Protein AF-0000000074030867 (afdb_homodimer)

Foldseek 3Di:
DQFKKKKKKKFWFAPVCVVVLVVVVVVLQVVLCVQPQWDDKDKDKPQWDCPPVVVVDDTDGHDDDDRTTMMMMMTIGRDPVSVVVSVVVCCVPPLVVSCVRGPDRMDMDMDTDD/DQFKKKKKKKFWFAPVCVVVLVVQVVVVQVVLCVQPQWDDKDKDKPQWDCPPVVVVDDTDGHDDDDRTTMMMMMTIGRDPVSVVVSVVVCCVPPLVVRCVRGPHRMDMDMDTDD

Radius of gyration: 17.04 Å; Cα contacts (8 Å, |Δi|>4): 494; chains: 2; bounding box: 42×42×36 Å

Sequence (228 aa):
MINSFSEIKLFQVKPDKLDEFEALIGSIKIEQEKQPGCISVKYMKRFYTFDGVENGEPPRELTKIVKCVKYYSYLEFDTIENCGKASGWFFDNYSKDVMKLLIMPFDINSGYSLMINSFSEIKLFQVKPDKLDEFEALIGSIKIEQEKQPGCISVKYMKRFYTFDGVENGEPPRELTKIVKCVKYYSYLEFDTIENCGKASGWFFDNYSKDVMKLLIMPFDINSGYSL

Solvent-accessible surface area (backbone atoms only — not comparable to full-atom values): 11800 Å² total; per-residue (Å²): 130,86,56,34,22,32,39,38,35,44,39,40,27,28,70,91,33,50,69,60,49,54,54,47,51,54,56,49,48,61,56,52,59,66,36,69,54,47,74,44,76,46,37,29,42,45,49,31,40,68,91,45,34,82,72,35,40,52,58,42,69,62,88,70,83,70,89,41,45,42,32,39,36,42,38,31,15,60,37,59,62,38,41,14,42,49,49,14,47,43,46,75,71,41,40,67,68,55,49,72,41,30,78,51,82,62,47,72,43,22,25,44,43,107,130,84,56,36,23,32,38,39,36,44,39,41,27,29,72,92,33,50,70,61,49,55,55,49,49,54,57,47,50,60,56,53,60,68,36,68,54,48,73,45,75,47,35,30,44,45,48,31,41,69,90,46,34,84,72,36,38,52,57,42,70,63,84,71,84,70,89,40,43,42,32,39,37,45,38,31,14,58,36,58,63,40,42,13,43,48,48,12,50,43,45,76,71,40,42,69,68,54,47,72,40,31,77,50,81,62,44,73,42,23,23,45,42,106

InterPro domains:
  IPR011008 Dimeric alpha-beta barrel [SSF54909] (5-45)

Structure (mmCIF, N/CA/C/O backbone):
data_AF-0000000074030867-model_v1
#
loop_
_entity.id
_entity.type
_entity.pdbx_description
1 polymer 'Uncharacterized protein'
#
loop_
_atom_site.group_PDB
_atom_site.id
_atom_site.type_symbol
_atom_site.label_atom_id
_atom_site.label_alt_id
_atom_site.label_comp_id
_atom_site.label_asym_id
_atom_site.label_entity_id
_atom_site.label_seq_id
_atom_site.pdbx_PDB_ins_code
_atom_site.Cartn_x
_atom_site.Cartn_y
_atom_site.Cartn_z
_atom_site.occupancy
_atom_site.B_iso_or_equiv
_atom_site.auth_seq_id
_atom_site.auth_comp_id
_atom_site.auth_asym_id
_atom_site.auth_atom_id
_atom_site.pdbx_PDB_model_num
ATOM 1 N N . MET A 1 1 ? -16.562 -10.789 15.07 1 44.72 1 MET A N 1
ATOM 2 C CA . MET A 1 1 ? -15.391 -9.977 15.375 1 44.72 1 MET A CA 1
ATOM 3 C C . MET A 1 1 ? -15.445 -8.641 14.648 1 44.72 1 MET A C 1
ATOM 5 O O . MET A 1 1 ? -15.906 -8.562 13.508 1 44.72 1 MET A O 1
ATOM 9 N N . ILE A 1 2 ? -15.641 -7.371 15.25 1 58.03 2 ILE A N 1
ATOM 10 C CA . ILE A 1 2 ? -15.883 -6.055 14.672 1 58.03 2 ILE A CA 1
ATOM 11 C C . ILE A 1 2 ? -14.781 -5.723 13.664 1 58.03 2 ILE A C 1
ATOM 13 O O . ILE A 1 2 ? -13.594 -5.734 14.008 1 58.03 2 ILE A O 1
ATOM 17 N N . ASN A 1 3 ? -15.234 -5.695 12.391 1 86.25 3 ASN A N 1
ATOM 18 C CA . ASN A 1 3 ? -14.289 -5.473 11.305 1 86.25 3 ASN A CA 1
ATOM 19 C C . ASN A 1 3 ? -13.586 -4.129 11.445 1 86.25 3 ASN A C 1
ATOM 21 O O . ASN A 1 3 ? -14.195 -3.137 11.852 1 86.25 3 ASN A O 1
ATOM 25 N N . SER A 1 4 ? -12.273 -4.199 11.414 1 94.94 4 SER A N 1
ATOM 26 C CA . SER A 1 4 ? -11.508 -2.959 11.422 1 94.94 4 SER A CA 1
ATOM 27 C C . SER A 1 4 ? -11.852 -2.088 10.227 1 94.94 4 SER A C 1
ATOM 29 O O . SER A 1 4 ? -12.547 -2.529 9.305 1 94.94 4 SER A O 1
ATOM 31 N N . PHE A 1 5 ? -11.594 -0.824 10.406 1 95.62 5 PHE A N 1
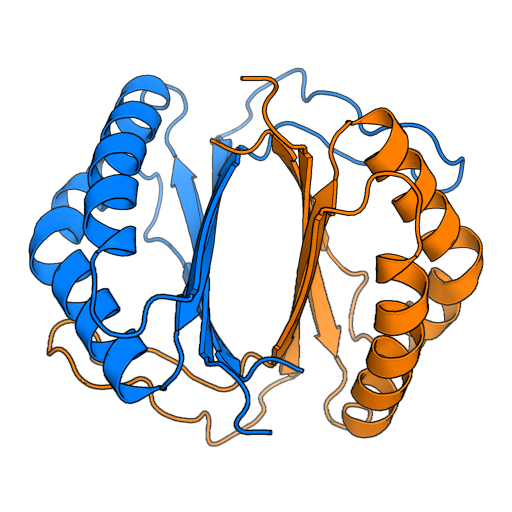ATOM 32 C CA . PHE A 1 5 ? -11.836 0.143 9.336 1 95.62 5 PHE A CA 1
ATOM 33 C C . PHE A 1 5 ? -10.523 0.623 8.734 1 95.62 5 PHE A C 1
ATOM 35 O O . PHE A 1 5 ? -9.578 0.946 9.461 1 95.62 5 PHE A O 1
ATOM 42 N N . SER A 1 6 ? -10.492 0.546 7.402 1 95.38 6 SER A N 1
ATOM 43 C CA . SER A 1 6 ? -9.234 0.867 6.742 1 95.38 6 SER A CA 1
ATOM 44 C C . SER A 1 6 ? -9.414 1.991 5.727 1 95.38 6 SER A C 1
ATOM 46 O O . SER A 1 6 ? -10.531 2.256 5.273 1 95.38 6 SER A O 1
ATOM 48 N N . GLU A 1 7 ? -8.32 2.586 5.492 1 95.06 7 GLU A N 1
ATOM 49 C CA . GLU A 1 7 ? -8.219 3.645 4.492 1 95.06 7 GLU A CA 1
ATOM 50 C C . GLU A 1 7 ? -6.973 3.467 3.629 1 95.06 7 GLU A C 1
ATOM 52 O O . GLU A 1 7 ? -5.891 3.172 4.145 1 95.06 7 GLU A O 1
ATOM 57 N N . ILE A 1 8 ? -7.152 3.57 2.287 1 96.38 8 ILE A N 1
ATOM 58 C CA . ILE A 1 8 ? -6.047 3.58 1.334 1 96.38 8 ILE A CA 1
ATOM 59 C C . ILE A 1 8 ? -6.004 4.922 0.606 1 96.38 8 ILE A C 1
ATOM 61 O O . ILE A 1 8 ? -7.016 5.375 0.07 1 96.38 8 ILE A O 1
ATOM 65 N N . LYS A 1 9 ? -4.863 5.594 0.685 1 95.81 9 LYS A N 1
ATOM 66 C CA . LYS A 1 9 ? -4.625 6.812 -0.081 1 95.81 9 LYS A CA 1
ATOM 67 C C . LYS A 1 9 ? -3.617 6.574 -1.199 1 95.81 9 LYS A C 1
ATOM 69 O O . LYS A 1 9 ? -2.615 5.883 -1 1 95.81 9 LYS A O 1
ATOM 74 N N . LEU A 1 10 ? -3.896 7.066 -2.357 1 96.75 10 LEU A N 1
ATOM 75 C CA . LEU A 1 10 ? -2.967 7.113 -3.48 1 96.75 10 LEU A CA 1
ATOM 76 C C . LEU A 1 10 ? -2.398 8.516 -3.658 1 96.75 10 LEU A C 1
ATOM 78 O O . LEU A 1 10 ? -3.148 9.469 -3.879 1 96.75 10 LEU A O 1
ATOM 82 N N . PHE A 1 11 ? -1.131 8.617 -3.529 1 97.69 11 PHE A N 1
ATOM 83 C CA . PHE A 1 11 ? -0.396 9.852 -3.766 1 97.69 11 PHE A CA 1
ATOM 84 C C . PHE A 1 11 ? 0.36 9.789 -5.086 1 97.69 11 PHE A C 1
ATOM 86 O O . PHE A 1 11 ? 1.061 8.812 -5.359 1 97.69 11 PHE A O 1
ATOM 93 N N . GLN A 1 12 ? 0.157 10.75 -5.941 1 97.94 12 GLN A N 1
ATOM 94 C CA . GLN A 1 12 ? 0.95 10.906 -7.156 1 97.94 12 GLN A CA 1
ATOM 95 C C . GLN A 1 12 ? 1.955 12.047 -7.008 1 97.94 12 GLN A C 1
ATOM 97 O O . GLN A 1 12 ? 1.615 13.211 -7.215 1 97.94 12 GLN A O 1
ATOM 102 N N . VAL A 1 13 ? 3.176 11.758 -6.738 1 97.62 13 VAL A N 1
ATOM 103 C CA . VAL A 1 13 ? 4.191 12.703 -6.285 1 97.62 13 VAL A CA 1
ATOM 104 C C . VAL A 1 13 ? 5.008 13.203 -7.473 1 97.62 13 VAL A C 1
ATOM 106 O O . VAL A 1 13 ? 5.395 12.414 -8.344 1 97.62 13 VAL A O 1
ATOM 109 N N . LYS A 1 14 ? 5.238 14.383 -7.469 1 97.5 14 LYS A N 1
ATOM 110 C CA . LYS A 1 14 ? 6.121 14.984 -8.469 1 97.5 14 LYS A CA 1
ATOM 111 C C . LYS A 1 14 ? 7.5 14.328 -8.445 1 97.5 14 LYS A C 1
ATOM 113 O O . LYS A 1 14 ? 8.07 14.109 -7.379 1 97.5 14 LYS A O 1
ATOM 118 N N . PRO A 1 15 ? 8.023 14.062 -9.602 1 94.44 15 PRO A N 1
ATOM 119 C CA . PRO A 1 15 ? 9.289 13.328 -9.688 1 94.44 15 PRO A CA 1
ATOM 120 C C . PRO A 1 15 ? 10.43 14.039 -8.969 1 94.44 15 PRO A C 1
ATOM 122 O O . PRO A 1 15 ? 11.375 13.383 -8.508 1 94.44 15 PRO A O 1
ATOM 125 N N . ASP A 1 16 ? 10.516 15.242 -8.852 1 96.31 1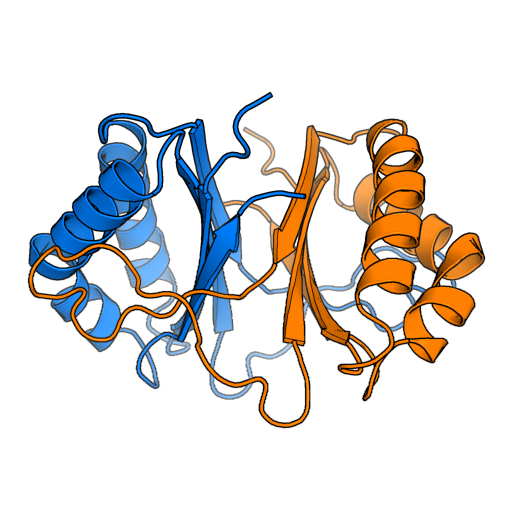6 ASP A N 1
ATOM 126 C CA . ASP A 1 16 ? 11.594 15.984 -8.203 1 96.31 16 ASP A CA 1
ATOM 127 C C . ASP A 1 16 ? 11.305 16.203 -6.719 1 96.31 16 ASP A C 1
ATOM 129 O O . ASP A 1 16 ? 12.047 16.891 -6.031 1 96.31 16 ASP A O 1
ATOM 133 N N . LYS A 1 17 ? 10.242 15.602 -6.234 1 97.62 17 LYS A N 1
ATOM 134 C CA . LYS A 1 17 ? 9.852 15.844 -4.848 1 97.62 17 LYS A CA 1
ATOM 135 C C . LYS A 1 17 ? 9.797 14.547 -4.051 1 97.62 17 LYS A C 1
ATOM 137 O O . LYS A 1 17 ? 9.195 14.492 -2.979 1 97.62 17 LYS A O 1
ATOM 142 N N . LEU A 1 18 ? 10.375 13.562 -4.469 1 96.12 18 LEU A N 1
ATOM 143 C CA . LEU A 1 18 ? 10.289 12.242 -3.867 1 96.12 18 LEU A CA 1
ATOM 144 C C . LEU A 1 18 ? 10.938 12.227 -2.488 1 96.12 18 LEU A C 1
ATOM 146 O O . LEU A 1 18 ? 10.367 11.695 -1.532 1 96.12 18 LEU A O 1
ATOM 150 N N . ASP A 1 19 ? 12.148 12.766 -2.432 1 96.25 19 ASP A N 1
ATOM 151 C CA . ASP A 1 19 ? 12.852 12.781 -1.153 1 96.25 19 ASP A CA 1
ATOM 152 C C . ASP A 1 19 ? 12.062 13.555 -0.099 1 96.25 19 ASP A C 1
ATOM 154 O O . ASP A 1 19 ? 11.969 13.117 1.051 1 96.25 19 ASP A O 1
ATOM 158 N N . GLU A 1 20 ? 11.648 14.625 -0.457 1 98.19 20 GLU A N 1
ATOM 159 C CA . GLU A 1 20 ? 10.852 15.453 0.449 1 98.19 20 GLU A CA 1
ATOM 160 C C . GLU A 1 20 ? 9.586 14.727 0.896 1 98.19 20 GLU A C 1
ATOM 162 O O . GLU A 1 20 ? 9.234 14.75 2.076 1 98.19 20 GLU A O 1
ATOM 167 N N . PHE A 1 21 ? 8.93 14.117 -0.04 1 98.38 21 PHE A N 1
ATOM 168 C CA . PHE A 1 21 ? 7.715 13.367 0.265 1 98.38 21 PHE A CA 1
ATOM 169 C C . PHE A 1 21 ? 8.008 12.227 1.23 1 98.38 21 PHE A C 1
ATOM 171 O O . PHE A 1 21 ? 7.301 12.047 2.225 1 98.38 21 PHE A O 1
ATOM 178 N N . GLU A 1 22 ? 9.07 11.484 1.006 1 97.06 22 GLU A N 1
ATOM 179 C CA . GLU A 1 22 ? 9.406 10.328 1.836 1 97.06 22 GLU A CA 1
ATOM 180 C C . GLU A 1 22 ? 9.812 10.766 3.242 1 97.06 22 GLU A C 1
ATOM 182 O O . GLU A 1 22 ? 9.484 10.094 4.223 1 97.06 22 GLU A O 1
ATOM 187 N N . ALA A 1 23 ? 10.516 11.938 3.354 1 96.88 23 ALA A N 1
ATOM 188 C CA . ALA A 1 23 ? 10.836 12.5 4.66 1 96.88 23 ALA A CA 1
ATOM 189 C C . ALA A 1 23 ? 9.57 12.898 5.414 1 96.88 23 ALA A C 1
ATOM 191 O O . ALA A 1 23 ? 9.438 12.625 6.609 1 96.88 23 ALA A O 1
ATOM 192 N N . LEU A 1 24 ? 8.758 13.445 4.703 1 98 24 LEU A N 1
ATOM 193 C CA . LEU A 1 24 ? 7.52 13.93 5.301 1 98 24 LEU A CA 1
ATOM 194 C C . LEU A 1 24 ? 6.656 12.766 5.781 1 98 24 LEU A C 1
ATOM 196 O O . LEU A 1 24 ? 6.176 12.773 6.918 1 98 24 LEU A O 1
ATOM 200 N N . ILE A 1 25 ? 6.402 11.82 4.902 1 97.31 25 ILE A N 1
ATOM 201 C CA . ILE A 1 25 ? 5.535 10.711 5.301 1 97.31 25 ILE A CA 1
ATOM 202 C C . ILE A 1 25 ? 6.191 9.93 6.434 1 97.31 25 ILE A C 1
ATOM 204 O O . ILE A 1 25 ? 5.504 9.297 7.238 1 97.31 25 ILE A O 1
ATOM 208 N N . GLY A 1 26 ? 7.566 9.914 6.484 1 95.25 26 GLY A N 1
ATOM 209 C CA . GLY A 1 26 ? 8.234 9.328 7.633 1 95.25 26 GLY A CA 1
ATOM 210 C C . GLY A 1 26 ? 7.828 9.969 8.945 1 95.25 26 GLY A C 1
ATOM 211 O O . GLY A 1 26 ? 7.586 9.266 9.938 1 95.25 26 GLY A O 1
ATOM 212 N N . SER A 1 27 ? 7.754 11.258 8.93 1 95.81 27 SER A N 1
ATOM 213 C CA . SER A 1 27 ? 7.348 12 10.125 1 95.81 27 SER A CA 1
ATOM 214 C C . SER A 1 27 ? 5.867 11.789 10.422 1 95.81 27 SER A C 1
ATOM 216 O O . SER A 1 27 ? 5.484 11.602 11.578 1 95.81 27 SER A O 1
ATOM 218 N N . ILE A 1 28 ? 5.059 11.789 9.453 1 97.69 28 ILE A N 1
ATOM 219 C CA . ILE A 1 28 ? 3.613 11.633 9.594 1 97.69 28 ILE A CA 1
ATOM 220 C C . ILE A 1 28 ? 3.299 10.242 10.148 1 97.69 28 ILE A C 1
ATOM 222 O O . ILE A 1 28 ? 2.457 10.094 11.039 1 97.69 28 ILE A O 1
ATOM 226 N N . LYS A 1 29 ? 4.004 9.258 9.562 1 97.19 29 LYS A N 1
ATOM 227 C CA . LYS A 1 29 ? 3.785 7.867 9.938 1 97.19 29 LYS A CA 1
ATOM 228 C C . LYS A 1 29 ? 3.963 7.668 11.438 1 97.19 29 LYS A C 1
ATOM 230 O O . LYS A 1 29 ? 3.15 7.004 12.086 1 97.19 29 LYS A O 1
ATOM 235 N N . ILE A 1 30 ? 4.973 8.273 12 1 96.38 30 ILE A N 1
ATOM 236 C CA . ILE A 1 30 ? 5.277 8.164 13.422 1 96.38 30 ILE A CA 1
ATOM 237 C C . ILE A 1 30 ? 4.102 8.695 14.242 1 96.38 30 ILE A C 1
ATOM 239 O O . ILE A 1 30 ? 3.688 8.062 15.219 1 96.38 30 ILE A O 1
ATOM 243 N N . GLU A 1 31 ? 3.547 9.805 13.883 1 97.25 31 GLU A N 1
ATOM 244 C CA . GLU A 1 31 ? 2.434 10.422 14.602 1 97.25 31 GLU A CA 1
ATOM 245 C C . GLU A 1 31 ? 1.13 9.672 14.352 1 97.25 31 GLU A C 1
ATOM 247 O O . GLU A 1 31 ? 0.28 9.578 15.234 1 97.25 31 GLU A O 1
ATOM 252 N N . GLN A 1 32 ? 0.903 9.109 13.125 1 97.44 32 GLN A N 1
ATOM 253 C CA . GLN A 1 32 ? -0.281 8.32 12.781 1 97.44 32 GLN A CA 1
ATOM 254 C C . GLN A 1 32 ? -0.374 7.066 13.648 1 97.44 32 GLN A C 1
ATOM 256 O O . GLN A 1 32 ? -1.462 6.688 14.086 1 97.44 32 GLN A O 1
ATOM 261 N N . GLU A 1 33 ? 0.779 6.52 13.883 1 97.38 33 GLU A N 1
ATOM 262 C CA . GLU A 1 33 ? 0.828 5.281 14.656 1 97.38 33 GLU A CA 1
ATOM 263 C C . GLU A 1 33 ? 0.42 5.523 16.109 1 97.38 33 GLU A C 1
ATOM 265 O O . GLU A 1 33 ? 0.044 4.586 16.812 1 97.38 33 GLU A O 1
ATOM 270 N N . LYS A 1 34 ? 0.421 6.746 16.484 1 97.44 34 LYS A N 1
ATOM 271 C CA . LYS A 1 34 ? 0.092 7.105 17.859 1 97.44 34 LYS A CA 1
ATOM 272 C C . LYS A 1 34 ? -1.377 7.496 18 1 97.44 34 LYS A C 1
ATOM 274 O O . LYS A 1 34 ? -1.872 7.707 19.109 1 97.44 34 LYS A O 1
ATOM 279 N N . GLN A 1 35 ? -2.096 7.684 16.906 1 96.94 35 GLN A N 1
ATOM 280 C CA . GLN A 1 35 ? -3.504 8.062 16.938 1 96.94 35 GLN A CA 1
ATOM 281 C C . GLN A 1 35 ? -4.344 6.992 17.641 1 96.94 35 GLN A C 1
ATOM 283 O O . GLN A 1 35 ? -4.066 5.797 17.516 1 96.94 35 GLN A O 1
ATOM 288 N N . PRO A 1 36 ? -5.34 7.414 18.344 1 96.56 36 PRO A N 1
ATOM 289 C CA . PRO A 1 36 ? -6.191 6.453 19.047 1 96.56 36 PRO A CA 1
ATOM 290 C C . PRO A 1 36 ? -6.805 5.414 18.109 1 96.56 36 PRO A C 1
ATOM 292 O O . PRO A 1 36 ? -7.301 5.762 17.031 1 96.56 36 PRO A O 1
ATOM 295 N N . GLY A 1 37 ? -6.664 4.16 18.531 1 97.06 37 GLY A N 1
ATOM 296 C CA . GLY A 1 37 ? -7.324 3.082 17.812 1 97.06 37 GLY A CA 1
ATOM 297 C C . GLY A 1 37 ? -6.539 2.611 16.594 1 97.06 37 GLY A C 1
ATOM 298 O O . GLY A 1 37 ? -7.008 1.759 15.844 1 97.06 37 GLY A O 1
ATOM 299 N N . CYS A 1 38 ? -5.344 3.119 16.359 1 97.88 38 CYS A N 1
ATOM 300 C CA . CYS A 1 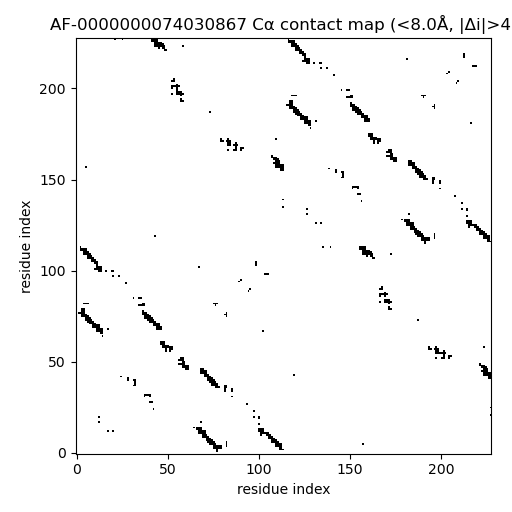38 ? -4.523 2.756 15.211 1 97.88 38 CYS A CA 1
ATOM 301 C C . CYS A 1 38 ? -4.062 1.307 15.305 1 97.88 38 CYS A C 1
ATOM 303 O O . CYS A 1 38 ? -3.512 0.891 16.328 1 97.88 38 CYS A O 1
ATOM 305 N N . ILE A 1 39 ? -4.246 0.502 14.297 1 97.31 39 ILE A N 1
ATOM 306 C CA . ILE A 1 39 ? -3.834 -0.894 14.211 1 97.31 39 ILE A CA 1
ATOM 307 C C . ILE A 1 39 ? -2.619 -1.019 13.297 1 97.31 39 ILE A C 1
ATOM 309 O O . ILE A 1 39 ? -1.696 -1.786 13.578 1 97.31 39 ILE A O 1
ATOM 313 N N . SER A 1 40 ? -2.635 -0.297 12.273 1 96.88 40 SER A N 1
ATOM 314 C CA . SER A 1 40 ? -1.544 -0.416 11.312 1 96.88 40 SER A CA 1
ATOM 315 C C . SER A 1 40 ? -1.401 0.854 10.477 1 96.88 40 SER A C 1
ATOM 317 O O . SER A 1 40 ? -2.398 1.489 10.133 1 96.88 40 SER A O 1
ATOM 319 N N . VAL A 1 41 ? -0.204 1.262 10.227 1 97.31 41 VAL A N 1
ATOM 320 C CA . VAL A 1 41 ? 0.155 2.328 9.297 1 97.31 41 VAL A CA 1
ATOM 321 C C . VAL A 1 41 ? 1.263 1.848 8.359 1 97.31 41 VAL A C 1
ATOM 323 O O . VAL A 1 41 ? 2.367 1.53 8.812 1 97.31 41 VAL A O 1
ATOM 326 N N . LYS A 1 42 ? 0.96 1.819 7.074 1 96.38 42 LYS A N 1
ATOM 327 C CA . LYS A 1 42 ? 1.923 1.391 6.066 1 96.38 42 LYS A CA 1
ATOM 328 C C . LYS A 1 42 ? 2 2.395 4.918 1 96.38 42 LYS A C 1
ATOM 330 O O . LYS A 1 42 ? 0.98 2.945 4.5 1 96.38 42 LYS A O 1
ATOM 335 N N . TYR A 1 43 ? 3.16 2.615 4.441 1 97.19 43 TYR A N 1
ATOM 336 C CA . TYR A 1 43 ? 3.426 3.359 3.215 1 97.19 43 TYR A CA 1
ATOM 337 C C . TYR A 1 43 ? 4.285 2.543 2.258 1 97.19 43 TYR A C 1
ATOM 339 O O . TYR A 1 43 ? 5.18 1.809 2.688 1 97.19 43 TYR A O 1
ATOM 347 N N . MET A 1 44 ? 4.027 2.691 1.039 1 95.88 44 MET A N 1
ATOM 348 C CA . MET A 1 44 ? 4.797 1.972 0.029 1 95.88 44 MET A CA 1
ATOM 349 C C . MET A 1 44 ? 5.039 2.846 -1.198 1 95.88 44 MET A C 1
ATOM 351 O O . MET A 1 44 ? 4.195 3.672 -1.551 1 95.88 44 MET A O 1
ATOM 355 N N . LYS A 1 45 ? 6.227 2.68 -1.766 1 93.81 45 LYS A N 1
ATOM 356 C CA . LYS A 1 45 ? 6.598 3.289 -3.041 1 93.81 45 LYS A CA 1
ATOM 357 C C . LYS A 1 45 ? 6.355 2.326 -4.199 1 93.81 45 LYS A C 1
ATOM 359 O O . LYS A 1 45 ? 6.918 1.229 -4.227 1 93.81 45 LYS A O 1
ATOM 364 N N . ARG A 1 46 ? 5.418 2.826 -5.055 1 92.31 46 ARG A N 1
ATOM 365 C CA . ARG A 1 46 ? 5.18 1.983 -6.223 1 92.31 46 ARG A CA 1
ATOM 366 C C . ARG A 1 46 ? 6.293 2.15 -7.254 1 92.31 46 ARG A C 1
ATOM 368 O O . ARG A 1 46 ? 6.258 3.076 -8.07 1 92.31 46 ARG A O 1
ATOM 375 N N . PHE A 1 47 ? 7.254 1.216 -7.23 1 86.38 47 PHE A N 1
ATOM 376 C CA . PHE A 1 47 ? 8.383 1.299 -8.156 1 86.38 47 PHE A CA 1
ATOM 377 C C . PHE A 1 47 ? 8.641 -0.049 -8.82 1 86.38 47 PHE A C 1
ATOM 379 O O . PHE A 1 47 ? 9.719 -0.282 -9.367 1 86.38 47 PHE A O 1
ATOM 386 N N . TYR A 1 48 ? 7.672 -0.924 -8.719 1 86.94 48 TYR A N 1
ATOM 387 C CA . TYR A 1 48 ? 7.77 -2.246 -9.328 1 86.94 48 TYR A CA 1
ATOM 388 C C . TYR A 1 48 ? 6.484 -2.605 -10.062 1 86.94 48 TYR A C 1
ATOM 390 O O . TYR A 1 48 ? 5.41 -2.109 -9.719 1 86.94 48 TYR A O 1
ATOM 398 N N . THR A 1 49 ? 6.648 -3.256 -11.172 1 81.25 49 THR A N 1
ATOM 399 C CA . THR A 1 49 ? 5.504 -3.729 -11.945 1 81.25 49 THR A CA 1
ATOM 400 C C . THR A 1 49 ? 5.625 -5.227 -12.219 1 81.25 49 THR A C 1
ATOM 402 O O . THR A 1 49 ? 6.73 -5.762 -12.297 1 81.25 49 THR A O 1
ATOM 405 N N . PHE A 1 50 ? 4.418 -5.844 -12.281 1 75.75 50 PHE A N 1
ATOM 406 C CA . PHE A 1 50 ? 4.383 -7.262 -12.625 1 75.75 50 PHE A CA 1
ATOM 407 C C . PHE A 1 50 ? 4.215 -7.449 -14.125 1 75.75 50 PHE A C 1
ATOM 409 O O . PHE A 1 50 ? 3.146 -7.176 -14.672 1 75.75 50 PHE A O 1
ATOM 416 N N . ASP A 1 51 ? 5.094 -7.414 -15.062 1 65.31 51 ASP A N 1
ATOM 417 C CA . ASP A 1 51 ? 5.035 -7.699 -16.5 1 65.31 51 ASP A CA 1
ATOM 418 C C . ASP A 1 51 ? 4.969 -9.203 -16.75 1 65.31 51 ASP A C 1
ATOM 420 O O . ASP A 1 51 ? 4.414 -9.641 -17.766 1 65.31 51 ASP A O 1
ATOM 424 N N . GLY A 1 52 ? 5.312 -10.039 -15.82 1 59.5 52 GLY A N 1
ATOM 425 C CA . GLY A 1 52 ? 5.406 -11.477 -16.031 1 59.5 52 GLY A CA 1
ATOM 426 C C . GLY A 1 52 ? 4.938 -12.289 -14.836 1 59.5 52 GLY A C 1
ATOM 427 O O . GLY A 1 52 ? 5.492 -13.344 -14.539 1 59.5 52 GLY A O 1
ATOM 428 N N . VAL A 1 53 ? 4.027 -11.766 -14.203 1 62.47 53 VAL A N 1
ATOM 429 C CA . VAL A 1 53 ? 3.557 -12.352 -12.953 1 62.47 53 VAL A CA 1
ATOM 430 C C . VAL A 1 53 ? 3.082 -13.781 -13.203 1 62.47 53 VAL A C 1
ATOM 432 O O . VAL A 1 53 ? 3.285 -14.664 -12.367 1 62.47 53 VAL A O 1
ATOM 435 N N . GLU A 1 54 ? 2.52 -14.031 -14.414 1 64.25 54 GLU A N 1
ATOM 436 C CA . GLU A 1 54 ? 2 -15.352 -14.734 1 64.25 54 GLU A CA 1
ATOM 437 C C . GLU A 1 54 ? 3.098 -16.406 -14.648 1 64.25 54 GLU A C 1
ATOM 439 O O . GLU A 1 54 ? 2.811 -17.594 -14.492 1 64.25 54 GLU A O 1
ATOM 444 N N . ASN A 1 55 ? 4.273 -15.977 -14.719 1 62.97 55 ASN A N 1
ATOM 445 C CA . ASN A 1 55 ? 5.383 -16.922 -14.703 1 62.97 55 ASN A CA 1
ATOM 446 C C . ASN A 1 55 ? 6.047 -16.984 -13.328 1 62.97 55 ASN A C 1
ATOM 448 O O . ASN A 1 55 ? 7.105 -17.594 -13.172 1 62.97 55 ASN A O 1
ATOM 452 N N . GLY A 1 56 ? 5.449 -16.344 -12.453 1 65.75 56 GLY A N 1
ATOM 453 C CA . GLY A 1 56 ? 6.012 -16.375 -11.109 1 65.75 56 GLY A CA 1
ATOM 454 C C . GLY A 1 56 ? 7.25 -15.508 -10.969 1 65.75 56 GLY A C 1
ATOM 455 O O . GLY A 1 56 ? 8.008 -15.648 -10.016 1 65.75 56 GLY A O 1
ATOM 456 N N . GLU A 1 57 ? 7.531 -14.82 -11.961 1 72.75 57 GLU A N 1
ATOM 457 C CA . GLU A 1 57 ? 8.695 -13.953 -11.883 1 72.75 57 GLU A CA 1
ATOM 458 C C . GLU A 1 57 ? 8.461 -12.797 -10.914 1 72.75 57 GLU A C 1
ATOM 460 O O . GLU A 1 57 ? 7.336 -12.312 -10.781 1 72.75 57 GLU A O 1
ATOM 465 N N . PRO A 1 58 ? 9.539 -12.531 -10.172 1 77.69 58 PRO A N 1
ATOM 466 C CA . PRO A 1 58 ? 9.43 -11.367 -9.297 1 77.69 58 PRO A CA 1
ATOM 467 C C . PRO A 1 58 ? 9.141 -10.078 -10.062 1 77.69 58 PRO A C 1
ATOM 469 O O . PRO A 1 58 ? 9.383 -10.008 -11.266 1 77.69 58 PRO A O 1
ATOM 472 N N . PRO A 1 59 ? 8.477 -9.148 -9.414 1 82.81 59 PRO A N 1
ATOM 473 C CA . PRO A 1 59 ? 8.258 -7.84 -10.039 1 82.81 59 PRO A CA 1
ATOM 474 C C . PRO A 1 59 ? 9.555 -7.148 -10.445 1 82.81 59 PRO A C 1
ATOM 476 O O . PRO A 1 59 ? 10.594 -7.367 -9.82 1 82.81 59 PRO A O 1
ATOM 479 N N . ARG A 1 60 ? 9.477 -6.492 -11.492 1 83.94 60 ARG A N 1
ATOM 480 C CA . ARG A 1 60 ? 10.625 -5.75 -11.992 1 83.94 60 ARG A CA 1
ATOM 481 C C . ARG A 1 60 ? 10.531 -4.273 -11.609 1 83.94 60 ARG A C 1
ATOM 483 O O . ARG A 1 60 ? 9.438 -3.715 -11.531 1 83.94 60 ARG A O 1
ATOM 490 N N . GLU A 1 61 ? 11.703 -3.725 -11.414 1 84.69 61 GLU A N 1
ATOM 491 C CA . GLU A 1 61 ? 11.805 -2.305 -11.094 1 84.69 61 GLU A CA 1
ATOM 492 C C . GLU A 1 61 ? 11.43 -1.439 -12.289 1 84.69 61 GLU A C 1
ATOM 494 O O . GLU A 1 61 ? 11.719 -1.788 -13.43 1 84.69 61 GLU A O 1
ATOM 499 N N . LEU A 1 62 ? 10.758 -0.351 -12.062 1 82.38 62 LEU A N 1
ATOM 500 C CA . LEU A 1 62 ? 10.516 0.643 -13.102 1 82.38 62 LEU A CA 1
ATOM 501 C C . LEU A 1 62 ? 11.805 1.349 -13.492 1 82.38 62 LEU A C 1
ATOM 503 O O . LEU A 1 62 ? 12.633 1.661 -12.633 1 82.38 62 LEU A O 1
ATOM 507 N N . THR A 1 63 ? 12.039 1.391 -14.648 1 79.44 63 THR A N 1
ATOM 508 C CA . THR A 1 63 ? 13.297 1.96 -15.109 1 79.44 63 THR A CA 1
ATOM 509 C C . THR A 1 63 ? 13.148 3.453 -15.391 1 79.44 63 THR A C 1
ATOM 511 O O . THR A 1 63 ? 14.148 4.176 -15.477 1 79.44 63 THR A O 1
ATOM 514 N N . LYS A 1 64 ? 12.07 3.943 -15.711 1 82.56 64 LYS A N 1
ATOM 515 C CA . LYS A 1 64 ? 11.867 5.359 -16.016 1 82.56 64 LYS A CA 1
ATOM 516 C C . LYS A 1 64 ? 10.641 5.902 -15.281 1 82.56 64 LYS A C 1
ATOM 518 O O . LYS A 1 64 ? 9.625 5.215 -15.164 1 82.56 64 LYS A O 1
ATOM 523 N N . ILE A 1 65 ? 10.82 7.039 -14.68 1 81.88 65 ILE A N 1
ATOM 524 C CA . ILE A 1 65 ? 9.711 7.777 -14.094 1 81.88 65 ILE A CA 1
ATOM 525 C C . ILE A 1 65 ? 9.047 8.648 -15.156 1 81.88 65 ILE A C 1
ATOM 527 O O . ILE A 1 65 ? 9.695 9.492 -15.773 1 81.88 65 ILE A O 1
ATOM 531 N N . VAL A 1 66 ? 7.773 8.172 -15.453 1 80.75 66 VAL A N 1
ATOM 532 C CA . VAL A 1 66 ? 7 8.984 -16.391 1 80.75 66 VAL A CA 1
ATOM 533 C C . VAL A 1 66 ? 5.914 9.75 -15.633 1 80.75 66 VAL A C 1
ATOM 535 O O . VAL A 1 66 ? 5.051 9.141 -14.992 1 80.75 66 VAL A O 1
ATOM 538 N N . LYS A 1 67 ? 5.945 11.195 -15.508 1 90.31 67 LYS A N 1
ATOM 539 C CA . LYS A 1 67 ? 4.938 12.109 -14.969 1 90.31 67 LYS A CA 1
ATOM 540 C C . LYS A 1 67 ? 5.02 12.18 -13.445 1 90.31 67 LYS A C 1
ATOM 542 O O . LYS A 1 67 ? 5.18 13.266 -12.883 1 90.31 67 LYS A O 1
ATOM 547 N N . CYS A 1 68 ? 4.973 10.859 -12.766 1 95 68 CYS A N 1
ATOM 548 C CA . CYS A 1 68 ? 4.973 10.844 -11.305 1 95 68 CYS A CA 1
ATOM 549 C C . CYS A 1 68 ? 5.379 9.477 -10.773 1 95 68 CYS A C 1
ATOM 551 O O . CYS A 1 68 ? 5.531 8.523 -11.539 1 95 68 CYS A O 1
ATOM 553 N N . VAL A 1 69 ? 5.707 9.484 -9.516 1 94.69 69 VAL A N 1
ATOM 554 C CA . VAL A 1 69 ? 5.844 8.234 -8.773 1 94.69 69 VAL A CA 1
ATOM 555 C C . VAL A 1 69 ? 4.652 8.055 -7.836 1 94.69 69 VAL A C 1
ATOM 557 O O . VAL A 1 69 ? 4.277 8.977 -7.109 1 94.69 69 VAL A O 1
ATOM 560 N N . LYS A 1 70 ? 4.086 6.906 -7.867 1 95.44 70 LYS A N 1
ATOM 561 C CA . LYS A 1 70 ? 2.92 6.613 -7.035 1 95.44 70 LYS A CA 1
ATOM 562 C C . LYS A 1 70 ? 3.338 6.055 -5.68 1 95.44 70 LYS A C 1
ATOM 564 O O . LYS A 1 70 ? 4.254 5.234 -5.594 1 95.44 70 LYS A O 1
ATOM 569 N N . TYR A 1 71 ? 2.721 6.625 -4.656 1 97.38 71 TYR A N 1
ATOM 570 C CA . TYR A 1 71 ? 2.814 6.098 -3.301 1 97.38 71 TYR A CA 1
ATOM 571 C C . TYR A 1 71 ? 1.439 5.715 -2.768 1 97.38 71 TYR A C 1
ATOM 573 O O . TYR A 1 71 ? 0.434 6.332 -3.125 1 97.38 71 TYR A O 1
ATOM 581 N N . TYR A 1 72 ? 1.412 4.801 -1.961 1 97.62 72 TYR A N 1
ATOM 582 C CA . TYR A 1 72 ? 0.188 4.379 -1.29 1 97.62 72 TYR A CA 1
ATOM 583 C C . TYR A 1 72 ? 0.363 4.391 0.224 1 97.62 72 TYR A C 1
ATOM 585 O O . TYR A 1 72 ? 1.442 4.078 0.732 1 97.62 72 TYR A O 1
ATOM 593 N N . SER A 1 73 ? -0.645 4.664 0.935 1 97.69 73 SER A N 1
ATOM 594 C CA . SER 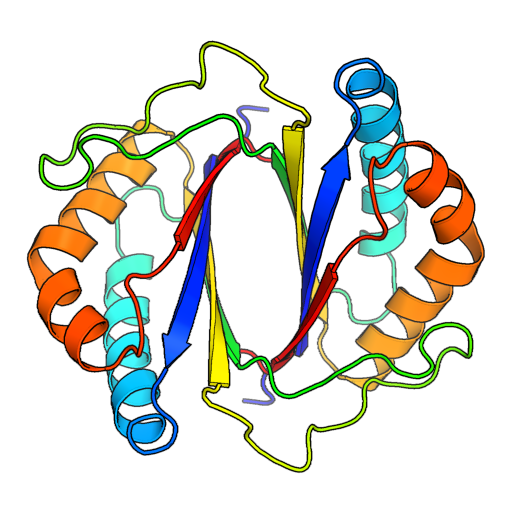A 1 73 ? -0.739 4.359 2.359 1 97.69 73 SER A CA 1
ATOM 595 C C . SER A 1 73 ? -1.879 3.385 2.643 1 97.69 73 SER A C 1
ATOM 597 O O . SER A 1 73 ? -2.885 3.377 1.932 1 97.69 73 SER A O 1
ATOM 599 N N .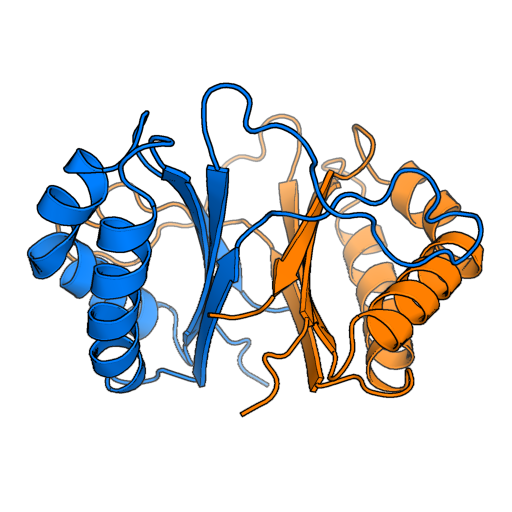 TYR A 1 74 ? -1.693 2.611 3.518 1 96.81 74 TYR A N 1
ATOM 600 C CA . TYR A 1 74 ? -2.701 1.753 4.129 1 96.81 74 TYR A CA 1
ATOM 601 C C . TYR A 1 74 ? -2.803 2.01 5.629 1 96.81 74 TYR A C 1
ATOM 603 O O . TYR A 1 74 ? -1.855 1.75 6.375 1 96.81 74 TYR A O 1
ATOM 611 N N . LEU A 1 75 ? -3.967 2.496 6.062 1 96.5 75 LEU A N 1
ATOM 612 C CA . LEU A 1 75 ? -4.258 2.746 7.473 1 96.5 75 LEU A CA 1
ATOM 613 C C . LEU A 1 75 ? -5.406 1.867 7.953 1 96.5 75 LEU A C 1
ATOM 615 O O . LEU A 1 75 ? -6.395 1.681 7.238 1 96.5 75 LEU A O 1
ATOM 619 N N . GLU A 1 76 ? -5.207 1.357 9.125 1 96.94 76 GLU A N 1
ATOM 620 C CA . GLU A 1 76 ? -6.23 0.516 9.734 1 96.94 76 GLU A CA 1
ATOM 621 C C . GLU A 1 76 ? -6.5 0.932 11.18 1 96.94 76 GLU A C 1
ATOM 623 O O . GLU A 1 76 ? -5.566 1.132 11.961 1 96.94 76 GLU A O 1
ATOM 628 N N . PHE A 1 77 ? -7.809 1.062 11.5 1 96.12 77 PHE A N 1
ATOM 629 C CA . PHE A 1 77 ? -8.242 1.474 12.828 1 96.12 77 PHE A CA 1
ATOM 630 C C . PHE A 1 77 ? -9.32 0.533 13.367 1 96.12 77 PHE A C 1
ATOM 632 O O . PHE A 1 77 ? -9.969 -0.175 12.594 1 96.12 77 PHE A O 1
ATOM 639 N N . ASP A 1 78 ? -9.461 0.567 14.633 1 96.62 78 ASP A N 1
ATOM 640 C CA . ASP A 1 78 ? -10.398 -0.347 15.289 1 96.62 78 ASP A CA 1
ATOM 641 C C . ASP A 1 78 ? -11.844 0.083 15.055 1 96.62 78 ASP A C 1
ATOM 643 O O . ASP A 1 78 ? -12.75 -0.748 15.07 1 96.62 78 ASP A O 1
ATOM 647 N N . THR A 1 79 ? -12.078 1.459 14.891 1 93.31 79 THR A N 1
ATOM 648 C CA . THR A 1 79 ? -13.422 1.96 14.641 1 93.31 79 THR A CA 1
ATOM 649 C C . THR A 1 79 ? -13.414 2.998 13.523 1 93.31 79 THR A C 1
ATOM 651 O O . THR A 1 79 ? -12.391 3.619 13.258 1 93.31 79 THR A O 1
ATOM 654 N N . ILE A 1 80 ? -14.586 3.109 12.938 1 91 80 ILE A N 1
ATOM 655 C CA . ILE A 1 80 ? -14.766 4.105 11.891 1 91 80 ILE A CA 1
ATOM 656 C C . ILE A 1 80 ? -14.555 5.504 12.469 1 91 80 ILE A C 1
ATOM 658 O O . ILE A 1 80 ? -14.023 6.387 11.789 1 91 80 ILE A O 1
ATOM 662 N N . GLU A 1 81 ? -14.977 5.781 13.719 1 90.56 81 GLU A N 1
ATOM 663 C CA . GLU A 1 81 ? -14.836 7.078 14.383 1 90.56 81 GLU A CA 1
ATOM 664 C C . GLU A 1 81 ? -13.367 7.457 14.547 1 90.56 81 GLU A C 1
ATOM 666 O O . GLU A 1 81 ? -12.977 8.594 14.25 1 90.56 81 GLU A O 1
ATOM 671 N N . ASN A 1 82 ? -12.578 6.477 14.953 1 93.75 82 ASN A N 1
ATOM 672 C CA . ASN A 1 82 ? -11.156 6.75 15.125 1 93.75 82 ASN A CA 1
ATOM 673 C C . ASN A 1 82 ? -10.461 7.004 13.797 1 93.75 82 ASN A C 1
ATOM 675 O O . ASN A 1 82 ? -9.555 7.828 13.711 1 93.75 82 ASN A O 1
ATOM 679 N N . CYS A 1 83 ? -10.875 6.285 12.836 1 92.75 83 CYS A N 1
ATOM 680 C CA . CYS A 1 83 ? -10.336 6.539 11.5 1 92.75 83 CYS A CA 1
ATOM 681 C C . CYS A 1 83 ? -10.656 7.953 11.039 1 92.75 83 CYS A C 1
ATOM 683 O O . CYS A 1 83 ? -9.789 8.656 10.516 1 92.75 83 CYS A O 1
ATOM 685 N N . GLY A 1 84 ? -11.938 8.359 11.219 1 90.94 84 GLY A N 1
ATOM 686 C CA . GLY A 1 84 ? -12.328 9.719 10.875 1 90.94 84 GLY A CA 1
ATOM 687 C C . GLY A 1 84 ? -11.508 10.773 11.594 1 90.94 84 GLY A C 1
ATOM 688 O O . GLY A 1 84 ? -11.078 11.75 10.977 1 90.94 84 GLY A O 1
ATOM 689 N N . LYS A 1 85 ? -11.352 10.594 12.867 1 92.12 85 LYS A N 1
ATOM 690 C CA . LYS A 1 85 ? -10.562 11.539 13.656 1 92.12 85 LYS A CA 1
ATOM 691 C C . LYS A 1 85 ? -9.125 11.617 13.148 1 92.12 85 LYS A C 1
ATOM 693 O O . LYS A 1 85 ? -8.555 12.703 13.062 1 92.12 85 LYS A O 1
ATOM 698 N N . ALA A 1 86 ? -8.508 10.453 12.93 1 93.56 86 ALA A N 1
ATOM 699 C CA . ALA A 1 86 ? -7.141 10.422 12.422 1 93.56 86 ALA A CA 1
ATOM 700 C C . ALA A 1 86 ? -7.039 11.141 11.078 1 93.56 86 ALA A C 1
ATOM 702 O O . ALA A 1 86 ? -6.07 11.867 10.828 1 93.56 86 ALA A O 1
ATOM 703 N N . SER A 1 87 ? -8.008 10.891 10.195 1 92.25 87 SER A N 1
ATOM 704 C CA . SER A 1 87 ? -8.023 11.57 8.914 1 92.25 87 SER A CA 1
ATOM 705 C C . SER A 1 87 ? -8.156 13.086 9.086 1 92.25 87 SER A C 1
ATOM 707 O O . SER A 1 87 ? -7.477 13.859 8.406 1 92.25 87 SER A O 1
ATOM 709 N N . GLY A 1 88 ? -9.039 13.477 9.953 1 89.94 88 GLY A N 1
ATOM 710 C CA . GLY A 1 88 ? -9.148 14.891 10.258 1 89.94 88 GLY A CA 1
ATOM 711 C C . GLY A 1 88 ? -7.848 15.5 10.742 1 89.94 88 GLY A C 1
ATOM 712 O O . GLY A 1 88 ? -7.477 16.594 10.328 1 89.94 88 GLY A O 1
ATOM 713 N N . TRP A 1 89 ? -7.289 14.773 11.641 1 93.56 89 TRP A N 1
ATOM 714 C CA . TRP A 1 89 ? -5.988 15.211 12.141 1 93.56 89 TRP A CA 1
ATOM 715 C C . TRP A 1 89 ? -4.996 15.391 11 1 93.56 89 TRP A C 1
ATOM 717 O O . TRP A 1 89 ? -4.285 16.391 10.938 1 93.56 89 TRP A O 1
ATOM 727 N N . PHE A 1 90 ? -4.809 14.508 10.156 1 94.38 90 PHE A N 1
ATOM 728 C CA . PHE A 1 90 ? -3.93 14.57 9 1 94.38 90 PHE A CA 1
ATOM 729 C C . PHE A 1 90 ? -4.219 15.812 8.172 1 94.38 90 PHE A C 1
ATOM 731 O O . PHE A 1 90 ? -3.295 16.531 7.773 1 94.38 90 PHE A O 1
ATOM 738 N N . PHE A 1 91 ? -5.527 16.016 7.848 1 92.25 91 PHE A N 1
ATOM 739 C CA . PHE A 1 91 ? -5.902 17.156 7.02 1 92.25 91 PHE A CA 1
ATOM 740 C C . PHE A 1 91 ? -5.539 18.453 7.711 1 92.25 91 PHE A C 1
ATOM 742 O O . PHE A 1 91 ? -5.035 19.391 7.07 1 92.25 91 PHE A O 1
ATOM 749 N N . ASP A 1 92 ? -5.711 18.531 9.039 1 92.5 92 ASP A N 1
ATOM 750 C CA . ASP A 1 92 ? -5.449 19.75 9.797 1 92.5 92 ASP A CA 1
ATOM 751 C C . ASP A 1 92 ? -3.953 20.062 9.836 1 92.5 92 ASP A C 1
ATOM 753 O O . ASP A 1 92 ? -3.555 21.219 9.82 1 92.5 92 ASP A O 1
ATOM 757 N N . ASN A 1 93 ? -3.287 18.984 9.773 1 94.81 93 ASN A N 1
ATOM 758 C CA . ASN A 1 93 ? -1.893 19.234 10.117 1 94.81 93 ASN A CA 1
ATOM 759 C C . ASN A 1 93 ? -0.974 19.078 8.914 1 94.81 93 ASN A C 1
ATOM 761 O O . ASN A 1 93 ? 0.096 19.672 8.852 1 94.81 93 ASN A O 1
ATOM 765 N N . TYR A 1 94 ? -1.366 18.25 7.961 1 95.25 94 TYR A N 1
ATOM 766 C CA . TYR A 1 94 ? -0.342 17.875 6.988 1 95.25 94 TYR A CA 1
ATOM 767 C C . TYR A 1 94 ? -0.888 17.953 5.566 1 95.25 94 TYR A C 1
ATOM 769 O O . TYR A 1 94 ? -0.125 17.891 4.602 1 95.25 94 TYR A O 1
ATOM 777 N N . SER A 1 95 ? -2.219 18.094 5.355 1 93.56 95 SER A N 1
ATOM 778 C CA .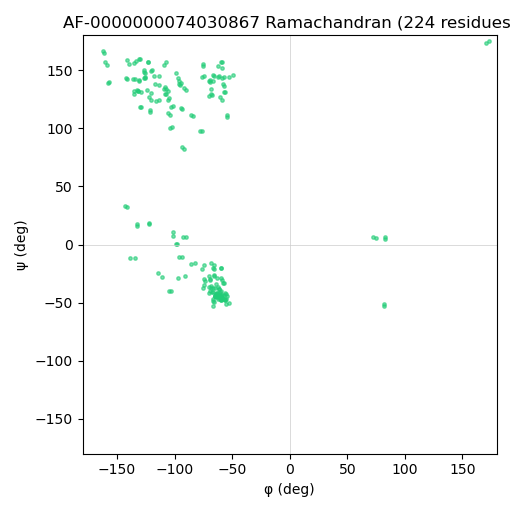 SER A 1 95 ? -2.785 17.969 4.016 1 93.56 95 SER A CA 1
ATOM 779 C C . SER A 1 95 ? -2.215 19.016 3.068 1 93.56 95 SER A C 1
ATOM 781 O O . SER A 1 95 ? -1.907 18.719 1.913 1 93.56 95 SER A O 1
ATOM 783 N N . LYS A 1 96 ? -2.064 20.219 3.549 1 95.06 96 LYS A N 1
ATOM 784 C CA . LYS A 1 96 ? -1.545 21.297 2.705 1 95.06 96 LYS A CA 1
ATOM 785 C C . LYS A 1 96 ? -0.108 21 2.277 1 95.06 96 LYS A C 1
ATOM 787 O O . LYS A 1 96 ? 0.238 21.156 1.104 1 95.06 96 LYS A O 1
ATOM 792 N N . ASP A 1 97 ? 0.688 20.594 3.146 1 97.44 97 ASP A N 1
ATOM 793 C CA . ASP A 1 97 ? 2.088 20.312 2.848 1 97.44 97 ASP A CA 1
ATOM 794 C C . ASP A 1 97 ? 2.213 19.094 1.927 1 97.44 97 ASP A C 1
ATOM 796 O O . ASP A 1 97 ? 3.055 19.078 1.026 1 97.44 97 ASP A O 1
ATOM 800 N N . VAL A 1 98 ? 1.431 18.125 2.186 1 97.81 98 VAL A N 1
ATOM 801 C CA . VAL A 1 98 ? 1.449 16.938 1.342 1 97.81 98 VAL A CA 1
ATOM 802 C C . VAL A 1 98 ? 0.985 17.297 -0.068 1 97.81 98 VAL A C 1
ATOM 804 O O . VAL A 1 98 ? 1.625 16.922 -1.053 1 97.81 98 VAL A O 1
ATOM 807 N N . MET A 1 99 ? -0.071 18.078 -0.229 1 97 99 MET A N 1
ATOM 808 C CA . MET A 1 99 ? -0.665 18.391 -1.525 1 97 99 MET A CA 1
ATOM 809 C C . MET A 1 99 ? 0.299 19.203 -2.383 1 97 99 MET A C 1
ATOM 811 O O . MET A 1 99 ? 0.308 19.078 -3.607 1 97 99 MET A O 1
ATOM 815 N N . LYS A 1 100 ? 1.18 19.953 -1.79 1 98 100 LYS A N 1
ATOM 816 C CA . LYS A 1 100 ? 2.174 20.75 -2.514 1 98 100 LYS A CA 1
ATOM 817 C C . LYS A 1 100 ? 3.154 19.844 -3.256 1 98 100 LYS A C 1
ATOM 819 O O . LYS A 1 100 ? 3.811 20.281 -4.203 1 98 100 LYS A O 1
ATOM 824 N N . LEU A 1 101 ? 3.254 18.672 -2.842 1 98.56 101 LEU A N 1
ATOM 825 C CA . LEU A 1 101 ? 4.266 17.766 -3.389 1 98.56 101 LEU A CA 1
ATOM 826 C C . LEU A 1 101 ? 3.664 16.859 -4.457 1 98.56 101 LEU A C 1
ATOM 828 O O . LEU A 1 101 ? 4.379 16.078 -5.086 1 98.56 101 LEU A O 1
ATOM 832 N N . LEU A 1 102 ? 2.393 17.016 -4.727 1 98.44 102 LEU A N 1
ATOM 833 C CA . LEU A 1 102 ? 1.665 16.094 -5.598 1 98.44 102 LEU A CA 1
ATOM 834 C C . LEU A 1 102 ? 1.329 16.766 -6.926 1 98.44 102 LEU A C 1
ATOM 836 O O . LEU A 1 102 ? 1.293 18 -7.02 1 98.44 102 LEU A O 1
ATOM 840 N N . ILE A 1 103 ? 1.172 15.961 -7.945 1 98.06 103 ILE A N 1
ATOM 841 C CA . ILE A 1 103 ? 0.787 16.5 -9.242 1 98.06 103 ILE A CA 1
ATOM 842 C C . ILE A 1 103 ? -0.726 16.703 -9.289 1 98.06 103 ILE A C 1
ATOM 844 O O . ILE A 1 103 ? -1.243 17.375 -10.188 1 98.06 103 ILE A O 1
ATOM 848 N N . MET A 1 104 ? -1.572 16.109 -8.367 1 96.69 104 MET A N 1
ATOM 849 C CA . MET A 1 104 ? -3.02 16.203 -8.203 1 96.69 104 MET A CA 1
ATOM 850 C C . MET A 1 104 ? -3.438 15.773 -6.801 1 96.69 104 MET A C 1
ATOM 852 O O . MET A 1 104 ? -2.672 15.117 -6.094 1 96.69 104 MET A O 1
ATOM 856 N N . PRO A 1 105 ? -4.57 16.219 -6.379 1 93.75 105 PRO A N 1
ATOM 857 C CA . PRO A 1 105 ? -5.027 15.766 -5.062 1 93.75 105 PRO A CA 1
ATOM 858 C C . PRO A 1 105 ? -5.027 14.242 -4.926 1 93.75 105 PRO A C 1
ATOM 860 O O . PRO A 1 105 ? -5.191 13.531 -5.918 1 93.75 105 PRO A O 1
ATOM 863 N N . PHE A 1 106 ? -4.699 13.805 -3.738 1 94.06 106 PHE A N 1
ATOM 864 C CA . PHE A 1 106 ? -4.652 12.367 -3.5 1 94.06 106 PHE A CA 1
ATOM 865 C C . PHE A 1 106 ? -6.055 11.789 -3.381 1 94.06 106 PHE A C 1
ATOM 867 O O . PHE A 1 106 ? -7 12.508 -3.047 1 94.06 106 PHE A O 1
ATOM 874 N N . ASP A 1 107 ? -6.184 10.523 -3.695 1 92.31 107 ASP A N 1
ATOM 875 C CA . ASP A 1 107 ? -7.426 9.766 -3.598 1 92.31 107 ASP A CA 1
ATOM 876 C C . ASP A 1 107 ? -7.512 9.023 -2.266 1 92.31 107 ASP A C 1
ATOM 878 O O . ASP A 1 107 ? -6.52 8.469 -1.794 1 92.31 107 ASP A O 1
ATOM 882 N N . ILE A 1 108 ? -8.68 9.055 -1.719 1 92.56 108 ILE A N 1
ATOM 883 C CA . ILE A 1 108 ? -8.914 8.344 -0.47 1 92.56 108 ILE A CA 1
ATOM 884 C C . ILE A 1 108 ? -10.023 7.309 -0.666 1 92.56 108 ILE A C 1
ATOM 886 O O . ILE A 1 108 ? -11.117 7.641 -1.127 1 92.56 108 ILE A O 1
ATOM 890 N N . ASN A 1 109 ? -9.758 6.113 -0.383 1 92.56 109 ASN A N 1
ATOM 891 C CA . ASN A 1 109 ? -10.695 4.996 -0.388 1 92.56 109 ASN A CA 1
ATOM 892 C C . ASN A 1 109 ? -10.789 4.34 0.986 1 92.56 109 ASN A C 1
ATOM 894 O O . ASN A 1 109 ? -9.773 4.023 1.604 1 92.56 109 ASN A O 1
ATOM 898 N N . SER A 1 110 ? -11.992 4.164 1.443 1 93.19 110 SER A N 1
ATOM 899 C CA . SER A 1 110 ? -12.125 3.637 2.797 1 93.19 110 SER A CA 1
ATOM 900 C C . SER A 1 110 ? -13.258 2.619 2.885 1 93.19 110 SER A C 1
ATOM 902 O O . SER A 1 110 ? -14.188 2.645 2.072 1 93.19 110 SER A O 1
ATOM 904 N N . GLY A 1 111 ? -13.094 1.803 3.854 1 94.06 111 GLY A N 1
ATOM 905 C CA . GLY A 1 111 ? -14.102 0.786 4.102 1 94.06 111 GLY A CA 1
ATOM 906 C C . GLY A 1 111 ? -13.695 -0.206 5.176 1 94.06 111 GLY A C 1
ATOM 907 O O . GLY A 1 111 ? -12.586 -0.141 5.699 1 94.06 111 GLY A O 1
ATOM 908 N N . TYR A 1 112 ? -14.625 -1.081 5.504 1 93.31 112 TYR A N 1
ATOM 909 C CA . TYR A 1 112 ? -14.375 -2.123 6.492 1 93.31 112 TYR A CA 1
ATOM 910 C C . TYR A 1 112 ? -13.531 -3.246 5.902 1 93.31 112 TYR A C 1
ATOM 912 O O . TYR A 1 112 ? -13.641 -3.551 4.711 1 93.31 112 TYR A O 1
ATOM 920 N N . SER A 1 113 ? -12.695 -3.736 6.801 1 91.5 113 SER A N 1
ATOM 921 C CA . SER A 1 113 ? -11.93 -4.93 6.441 1 91.5 113 SER A CA 1
ATOM 922 C C . SER A 1 113 ? -12.852 -6.133 6.246 1 91.5 113 SER A C 1
ATOM 924 O O . SER A 1 113 ? -13.891 -6.234 6.887 1 91.5 113 SER A O 1
ATOM 926 N N . LEU A 1 114 ? -12.367 -7.004 5.18 1 91.06 114 LEU A N 1
ATOM 927 C CA . LEU A 1 114 ? -13.07 -8.258 4.938 1 91.06 114 LEU A CA 1
ATOM 928 C C . LEU A 1 114 ? -12.328 -9.43 5.566 1 91.06 114 LEU A C 1
ATOM 930 O O . LEU A 1 114 ? -11.102 -9.414 5.664 1 91.06 114 LEU A O 1
ATOM 934 N N . MET B 1 1 ? 17.016 -2.027 8.57 1 44.25 1 MET B N 1
ATOM 935 C CA . MET B 1 1 ? 15.961 -3.035 8.672 1 44.25 1 MET B CA 1
ATOM 936 C C . MET B 1 1 ? 15.352 -3.336 7.309 1 44.25 1 MET B C 1
ATOM 938 O O . MET B 1 1 ? 15.156 -2.43 6.5 1 44.25 1 MET B O 1
ATOM 942 N N . ILE B 1 2 ? 15.523 -4.535 6.633 1 57.12 2 ILE B N 1
ATOM 943 C CA . ILE B 1 2 ? 15.156 -4.879 5.266 1 57.12 2 ILE B CA 1
ATOM 944 C C . ILE B 1 2 ? 13.672 -4.59 5.043 1 57.12 2 ILE B C 1
ATOM 946 O O . ILE B 1 2 ? 12.82 -5.098 5.773 1 57.12 2 ILE B O 1
ATOM 950 N N . ASN B 1 3 ? 13.477 -3.574 4.25 1 86.12 3 ASN B N 1
ATOM 951 C CA . ASN B 1 3 ? 12.109 -3.119 4.004 1 86.12 3 ASN B CA 1
ATOM 952 C C . ASN B 1 3 ? 11.25 -4.23 3.406 1 86.12 3 ASN B C 1
ATOM 954 O O . ASN B 1 3 ? 11.727 -5.023 2.594 1 86.12 3 ASN B O 1
ATOM 958 N N . SER B 1 4 ? 10.156 -4.488 4.078 1 95.19 4 SER B N 1
ATOM 959 C CA . SER B 1 4 ? 9.203 -5.445 3.527 1 95.19 4 SER B CA 1
ATOM 960 C C . SER B 1 4 ? 8.703 -5.004 2.152 1 95.19 4 SER B C 1
ATOM 962 O O . SER B 1 4 ? 8.977 -3.883 1.72 1 95.19 4 SER B O 1
ATOM 964 N N . PHE B 1 5 ? 8.25 -5.961 1.419 1 95.5 5 PHE B N 1
ATOM 965 C CA . PHE B 1 5 ? 7.715 -5.715 0.088 1 95.5 5 PHE B CA 1
ATOM 966 C C . PHE B 1 5 ? 6.199 -5.879 0.08 1 95.5 5 PHE B C 1
ATOM 968 O O . PHE B 1 5 ? 5.668 -6.844 0.636 1 95.5 5 PHE B O 1
ATOM 975 N N . SER B 1 6 ? 5.555 -4.863 -0.47 1 95.31 6 SER B N 1
ATOM 976 C CA . SER B 1 6 ? 4.098 -4.867 -0.42 1 95.31 6 SER B CA 1
ATOM 977 C C . SER B 1 6 ? 3.494 -4.773 -1.818 1 95.31 6 SER B C 1
ATOM 979 O O . SER B 1 6 ? 4.16 -4.336 -2.758 1 95.31 6 SER B O 1
ATOM 981 N N . GLU B 1 7 ? 2.285 -5.234 -1.916 1 94.94 7 GLU B N 1
ATOM 982 C CA . GLU B 1 7 ? 1.466 -5.184 -3.123 1 94.94 7 GLU B CA 1
ATOM 983 C C . GLU B 1 7 ? 0.043 -4.73 -2.805 1 94.94 7 GLU B C 1
ATOM 985 O O . GLU B 1 7 ? -0.555 -5.188 -1.828 1 94.94 7 GLU B O 1
ATOM 990 N N . ILE B 1 8 ? -0.438 -3.746 -3.539 1 96.31 8 ILE B N 1
ATOM 991 C CA . ILE B 1 8 ? -1.827 -3.309 -3.465 1 96.31 8 ILE B CA 1
ATOM 992 C C . ILE B 1 8 ? -2.535 -3.611 -4.785 1 96.31 8 ILE B C 1
ATOM 994 O O . ILE B 1 8 ? -2.045 -3.252 -5.855 1 96.31 8 ILE B O 1
ATOM 998 N N . LYS B 1 9 ? -3.672 -4.367 -4.762 1 95.69 9 LYS B N 1
ATOM 999 C CA . LYS B 1 9 ? -4.535 -4.617 -5.914 1 95.69 9 LYS B CA 1
ATOM 1000 C C . LYS B 1 9 ? -5.859 -3.877 -5.777 1 95.69 9 LYS B C 1
ATOM 1002 O O . LYS B 1 9 ? -6.445 -3.832 -4.691 1 95.69 9 LYS B O 1
ATOM 1007 N N . LEU B 1 10 ? -6.27 -3.242 -6.805 1 96.62 10 LEU B N 1
ATOM 1008 C CA . LEU B 1 10 ? -7.598 -2.658 -6.926 1 96.62 10 LEU B CA 1
ATOM 1009 C C . LEU B 1 10 ? -8.5 -3.537 -7.781 1 96.62 10 LEU B C 1
ATOM 1011 O O . LEU B 1 10 ? -8.203 -3.795 -8.945 1 96.62 10 LEU B O 1
ATOM 1015 N N . PHE B 1 11 ? -9.586 -4.027 -7.203 1 97.56 11 PHE B N 1
ATOM 1016 C CA . PHE B 1 11 ? -10.609 -4.809 -7.883 1 97.56 11 PHE B CA 1
ATOM 1017 C C . PHE B 1 11 ? -11.867 -3.977 -8.102 1 97.56 11 PHE B C 1
ATOM 1019 O O . PHE B 1 11 ? -12.367 -3.342 -7.168 1 97.56 11 PHE B O 1
ATOM 1026 N N . GLN B 1 12 ? -12.32 -3.867 -9.297 1 97.81 12 GLN B N 1
ATOM 1027 C CA . GLN B 1 12 ? -13.602 -3.258 -9.609 1 97.81 12 GLN B CA 1
ATOM 1028 C C . GLN B 1 12 ? -14.656 -4.32 -9.906 1 97.81 12 GLN B C 1
ATOM 1030 O O . GLN B 1 12 ? -14.75 -4.809 -11.039 1 97.81 12 GLN B O 1
ATOM 1035 N N . VAL B 1 13 ? -15.492 -4.602 -8.977 1 97.62 13 VAL B N 1
ATOM 1036 C CA . VAL B 1 13 ? -16.359 -5.777 -8.977 1 97.62 13 VAL B CA 1
ATOM 1037 C C . VAL B 1 13 ? -17.734 -5.402 -9.523 1 97.62 13 VAL B C 1
ATOM 1039 O O . VAL B 1 13 ? -18.281 -4.359 -9.164 1 97.62 13 VAL B O 1
ATOM 1042 N N . LYS B 1 14 ? -18.234 -6.23 -10.305 1 97.19 14 LYS B N 1
ATOM 1043 C CA . LYS B 1 14 ? -19.594 -6.078 -10.805 1 97.19 14 LYS B CA 1
ATOM 1044 C C . LYS B 1 14 ? -20.594 -6.016 -9.656 1 97.19 14 LYS B C 1
ATOM 1046 O O . LYS B 1 14 ? -20.516 -6.805 -8.711 1 97.19 14 LYS B O 1
ATOM 1051 N N . PRO B 1 15 ? -21.547 -5.117 -9.781 1 94.38 15 PRO B N 1
ATOM 1052 C CA . PRO B 1 15 ? -22.484 -4.906 -8.68 1 94.38 15 PRO B CA 1
ATOM 1053 C C . PRO B 1 15 ? -23.266 -6.168 -8.328 1 94.38 15 PRO B C 1
ATOM 1055 O O . PRO B 1 15 ? -23.688 -6.336 -7.18 1 94.38 15 PRO B O 1
ATOM 1058 N N . ASP B 1 16 ? -23.516 -7.023 -9.164 1 96.25 16 ASP B N 1
ATOM 1059 C CA . ASP B 1 16 ? -24.312 -8.227 -8.898 1 96.25 16 ASP B CA 1
ATOM 1060 C C . ASP B 1 16 ? -23.406 -9.391 -8.5 1 96.25 16 ASP B C 1
ATOM 1062 O O . ASP B 1 16 ? -23.875 -10.516 -8.336 1 96.25 16 ASP B O 1
ATOM 1066 N N . LYS B 1 17 ? -22.094 -9.156 -8.312 1 97.62 17 LYS B N 1
ATOM 1067 C CA . LYS B 1 17 ? -21.172 -10.242 -8.023 1 97.62 17 LYS B CA 1
ATOM 1068 C C . LYS B 1 17 ? -20.453 -10.016 -6.703 1 97.62 17 LYS B C 1
ATOM 1070 O O . LYS B 1 17 ? -19.422 -10.641 -6.434 1 97.62 17 LYS B O 1
ATOM 1075 N N . LEU B 1 18 ? -20.938 -9.188 -5.887 1 95.88 18 LEU B N 1
ATOM 1076 C CA . LEU B 1 18 ? -20.266 -8.789 -4.652 1 95.88 18 LEU B CA 1
ATOM 1077 C C . LEU B 1 18 ? -20.156 -9.977 -3.693 1 95.88 18 LEU B C 1
ATOM 1079 O O . LEU B 1 18 ? -19.078 -10.219 -3.127 1 95.88 18 LEU B O 1
ATOM 1083 N N . ASP B 1 19 ? -21.25 -10.641 -3.494 1 96.19 19 ASP B N 1
ATOM 1084 C CA . ASP B 1 19 ? -21.25 -11.766 -2.572 1 96.19 19 ASP B CA 1
ATOM 1085 C C . ASP B 1 19 ? -20.25 -12.844 -3.029 1 96.19 19 ASP B C 1
ATOM 1087 O O . ASP B 1 19 ? -19.516 -13.398 -2.215 1 96.19 19 ASP B O 1
ATOM 1091 N N . GLU B 1 20 ? -20.312 -13.141 -4.258 1 98.19 20 GLU B N 1
ATOM 1092 C CA . GLU B 1 20 ? -19.406 -14.125 -4.824 1 98.19 20 GLU B CA 1
ATOM 1093 C C . GLU B 1 20 ? -17.953 -13.695 -4.66 1 98.19 20 GLU B C 1
ATOM 1095 O O . GLU B 1 20 ? -17.094 -14.508 -4.281 1 98.19 20 GLU B O 1
ATOM 1100 N N . PHE B 1 21 ? -17.688 -12.5 -4.914 1 98.31 21 PHE B N 1
ATOM 1101 C CA . PHE B 1 21 ? -16.344 -11.961 -4.789 1 98.31 21 PHE B CA 1
ATOM 1102 C C . PHE B 1 21 ? -15.859 -12.055 -3.346 1 98.31 21 PHE B C 1
ATOM 1104 O O . PHE B 1 21 ? -14.742 -12.508 -3.088 1 98.31 21 PHE B O 1
ATOM 1111 N N . GLU B 1 22 ? -16.672 -11.664 -2.445 1 97.25 22 GLU B N 1
ATOM 1112 C CA . GLU B 1 22 ? -16.281 -11.648 -1.039 1 97.25 22 GLU B CA 1
ATOM 1113 C C . GLU B 1 22 ? -16.062 -13.062 -0.515 1 97.25 22 GLU B C 1
ATOM 1115 O O . GLU B 1 22 ? -15.164 -13.305 0.284 1 97.25 22 GLU B O 1
ATOM 1120 N N . ALA B 1 23 ? -16.906 -14.016 -0.981 1 97.31 23 ALA B N 1
ATOM 1121 C CA . ALA B 1 23 ? -16.672 -15.414 -0.62 1 97.31 23 ALA B CA 1
ATOM 1122 C C . ALA B 1 23 ? -15.344 -15.914 -1.167 1 97.31 23 ALA B C 1
ATOM 1124 O O . ALA B 1 23 ? -14.594 -16.594 -0.461 1 97.31 23 ALA B O 1
ATOM 1125 N N . LEU B 1 24 ? -15.062 -15.539 -2.383 1 98.12 24 LEU B N 1
ATOM 1126 C CA . LEU B 1 24 ? -13.844 -15.984 -3.045 1 98.12 24 LEU B CA 1
ATOM 1127 C C . LEU B 1 24 ? -12.609 -15.406 -2.354 1 98.12 24 LEU B C 1
ATOM 1129 O O . LEU B 1 24 ? -11.664 -16.141 -2.043 1 98.12 24 LEU B O 1
ATOM 1133 N N . ILE B 1 25 ? -12.617 -14.148 -2.074 1 97.19 25 ILE B N 1
ATOM 1134 C CA . ILE B 1 25 ? -11.43 -13.547 -1.478 1 97.19 25 ILE B CA 1
ATOM 1135 C C . ILE B 1 25 ? -11.258 -14.055 -0.048 1 97.19 25 ILE B C 1
ATOM 1137 O O . ILE B 1 25 ? -10.141 -14.102 0.473 1 97.19 25 ILE B O 1
ATOM 1141 N N . GLY B 1 26 ? -12.391 -14.359 0.619 1 95.5 26 GLY B N 1
ATOM 1142 C CA . GLY B 1 26 ? -12.266 -15.008 1.913 1 95.5 26 GLY B CA 1
ATOM 1143 C C . GLY B 1 26 ? -11.438 -16.281 1.864 1 95.5 26 GLY B C 1
ATOM 1144 O O . GLY B 1 26 ? -10.594 -16.516 2.729 1 95.5 26 GLY B O 1
ATOM 1145 N N . SER B 1 27 ? -11.688 -17.094 0.868 1 96.06 27 SER B N 1
ATOM 1146 C CA . SER B 1 27 ? -10.945 -18.344 0.687 1 96.06 27 SER B CA 1
ATOM 1147 C C . SER B 1 27 ? -9.5 -18.078 0.284 1 96.06 27 SER B C 1
ATOM 1149 O O . SER B 1 27 ? -8.578 -18.719 0.793 1 96.06 27 SER B O 1
ATOM 1151 N N . ILE B 1 28 ? -9.305 -17.125 -0.564 1 97.75 28 ILE B N 1
ATOM 1152 C CA . ILE B 1 28 ? -7.977 -16.781 -1.06 1 97.75 28 ILE B CA 1
ATOM 1153 C C . ILE B 1 28 ? -7.121 -16.25 0.088 1 97.75 28 ILE B C 1
ATOM 1155 O O . ILE B 1 28 ? -5.949 -16.625 0.219 1 97.75 28 ILE B O 1
ATOM 1159 N N . LYS B 1 29 ? -7.707 -15.406 0.883 1 97.38 29 LYS B N 1
ATOM 1160 C CA . LYS B 1 29 ? -7.004 -14.766 1.99 1 97.38 29 LYS B CA 1
ATOM 1161 C C . LYS B 1 29 ? -6.391 -15.805 2.928 1 97.38 29 LYS B C 1
ATOM 1163 O O . LYS B 1 29 ? -5.234 -15.672 3.334 1 97.38 29 LYS B O 1
ATOM 1168 N N . ILE B 1 30 ? -7.156 -16.844 3.182 1 96.19 30 ILE B N 1
ATOM 1169 C CA . ILE B 1 30 ? -6.703 -17.906 4.074 1 96.19 30 ILE B CA 1
ATOM 1170 C C . ILE B 1 30 ? -5.441 -18.562 3.506 1 96.19 30 ILE B C 1
ATOM 1172 O O . ILE B 1 30 ? -4.473 -18.797 4.23 1 96.19 30 ILE B O 1
ATOM 1176 N N . GLU B 1 31 ? -5.398 -18.828 2.299 1 97.56 31 GLU B N 1
ATOM 1177 C CA . GLU B 1 31 ? -4.262 -19.484 1.65 1 97.56 31 GLU B CA 1
ATOM 1178 C C . GLU B 1 31 ? -3.102 -18.5 1.471 1 97.56 31 GLU B C 1
ATOM 1180 O O . GLU B 1 31 ? -1.935 -18.891 1.556 1 97.56 31 GLU B O 1
ATOM 1185 N N . GLN B 1 32 ? -3.383 -17.234 1.159 1 97.25 32 GLN B N 1
ATOM 1186 C CA . GLN B 1 32 ? -2.354 -16.219 1.021 1 97.25 32 GLN B CA 1
ATOM 1187 C C . GLN B 1 32 ? -1.566 -16.047 2.318 1 97.25 32 GLN B C 1
ATOM 1189 O O . GLN B 1 32 ? -0.347 -15.867 2.291 1 97.25 32 GLN B O 1
ATOM 1194 N N . GLU B 1 33 ? -2.227 -16.094 3.424 1 97.62 33 GLU B N 1
ATOM 1195 C CA . GLU B 1 33 ? -1.602 -15.906 4.73 1 97.62 33 GLU B CA 1
ATOM 1196 C C . GLU B 1 33 ? -0.62 -17.031 5.039 1 97.62 33 GLU B C 1
ATOM 1198 O O . GLU B 1 33 ? 0.262 -16.875 5.887 1 97.62 33 GLU B O 1
ATOM 1203 N N . LYS B 1 34 ? -0.745 -18.156 4.305 1 97.38 34 LYS B N 1
ATOM 1204 C CA . LYS B 1 34 ? 0.108 -19.328 4.527 1 97.38 34 LYS B CA 1
ATOM 1205 C C . LYS B 1 34 ? 1.325 -19.297 3.607 1 97.38 34 LYS B C 1
ATOM 1207 O O . LYS B 1 34 ? 2.225 -20.125 3.738 1 97.38 34 LYS B O 1
ATOM 1212 N N . GLN B 1 35 ? 1.341 -18.391 2.633 1 96.88 35 GLN B N 1
ATOM 1213 C CA . GLN B 1 35 ? 2.459 -18.297 1.701 1 96.88 35 GLN B CA 1
ATOM 1214 C C . GLN B 1 35 ? 3.756 -17.953 2.426 1 96.88 35 GLN B C 1
ATOM 1216 O O . GLN B 1 35 ? 3.746 -17.188 3.391 1 96.88 35 GLN B O 1
ATOM 1221 N N . PRO B 1 36 ? 4.852 -18.516 1.962 1 96.81 36 PRO B N 1
ATOM 1222 C CA . PRO B 1 36 ? 6.137 -18.234 2.604 1 96.81 36 PRO B CA 1
ATOM 1223 C C . PRO B 1 36 ? 6.449 -16.734 2.654 1 96.81 36 PRO B C 1
ATOM 1225 O O . PRO B 1 36 ? 6.277 -16.031 1.656 1 96.81 36 PRO B O 1
ATOM 1228 N N . GLY B 1 37 ? 6.832 -16.312 3.844 1 96.88 37 GLY B N 1
ATOM 1229 C CA . GLY B 1 37 ? 7.293 -14.938 3.996 1 96.88 37 GLY B CA 1
ATOM 1230 C C . GLY B 1 37 ? 6.16 -13.945 4.156 1 96.88 37 GLY B C 1
ATOM 1231 O O . GLY B 1 37 ? 6.395 -12.734 4.223 1 96.88 37 GLY B O 1
ATOM 1232 N N . CYS B 1 38 ? 4.887 -14.336 4.281 1 97.94 38 CYS B N 1
ATOM 1233 C CA . CYS B 1 38 ? 3.734 -13.445 4.395 1 97.94 38 CYS B CA 1
ATOM 1234 C C . CYS B 1 38 ? 3.73 -12.727 5.734 1 97.94 38 CYS B C 1
ATOM 1236 O O . CYS B 1 38 ? 3.84 -13.359 6.785 1 97.94 38 CYS B O 1
ATOM 1238 N N . ILE B 1 39 ? 3.625 -11.477 5.684 1 97.06 39 ILE B N 1
ATOM 1239 C CA . ILE B 1 39 ? 3.568 -10.633 6.875 1 97.06 39 ILE B CA 1
ATOM 1240 C C . ILE B 1 39 ? 2.133 -10.18 7.113 1 97.06 39 ILE B C 1
ATOM 1242 O O . ILE B 1 39 ? 1.673 -10.125 8.258 1 97.06 39 ILE B O 1
ATOM 1246 N N . SER B 1 40 ? 1.411 -9.852 6.148 1 96.81 40 SER B N 1
ATOM 1247 C CA . SER B 1 40 ? 0.06 -9.32 6.301 1 96.81 40 SER B CA 1
ATOM 1248 C C . SER B 1 40 ? -0.758 -9.523 5.027 1 96.81 40 SER B C 1
ATOM 1250 O O . SER B 1 40 ? -0.229 -9.406 3.922 1 96.81 40 SER B O 1
ATOM 1252 N N . VAL B 1 41 ? -1.951 -9.883 5.117 1 97.31 41 VAL B N 1
ATOM 1253 C CA . VAL B 1 41 ? -2.955 -9.945 4.062 1 97.31 41 VAL B CA 1
ATOM 1254 C C . VAL B 1 41 ? -4.223 -9.219 4.512 1 97.31 41 VAL B C 1
ATOM 1256 O O . VAL B 1 41 ? -4.863 -9.625 5.484 1 97.31 41 VAL B O 1
ATOM 1259 N N . LYS B 1 42 ? -4.605 -8.188 3.818 1 96.44 42 LYS B N 1
ATOM 1260 C CA . LYS B 1 42 ? -5.793 -7.398 4.121 1 96.44 42 LYS B CA 1
ATOM 1261 C C . LYS B 1 42 ? -6.645 -7.188 2.871 1 96.44 42 LYS B C 1
ATOM 1263 O O . LYS B 1 42 ? -6.113 -6.98 1.778 1 96.44 42 LYS B O 1
ATOM 1268 N N . TYR B 1 43 ? -7.926 -7.23 3 1 97.19 43 TYR B N 1
ATOM 1269 C CA . TYR B 1 43 ? -8.914 -6.848 2 1 97.19 43 TYR B CA 1
ATOM 1270 C C . TYR B 1 43 ? -9.906 -5.836 2.568 1 97.19 43 TYR B C 1
ATOM 1272 O O . TYR B 1 43 ? -10.281 -5.922 3.74 1 97.19 43 TYR B O 1
ATOM 1280 N N . MET B 1 44 ? -10.289 -4.945 1.781 1 95.75 44 MET B N 1
ATOM 1281 C CA . MET B 1 44 ? -11.25 -3.934 2.207 1 95.75 44 MET B CA 1
ATOM 1282 C C . MET B 1 44 ? -12.242 -3.623 1.093 1 95.75 44 MET B C 1
ATOM 1284 O O . MET B 1 44 ? -11.898 -3.682 -0.088 1 95.75 44 MET B O 1
ATOM 1288 N N . LYS B 1 45 ? -13.539 -3.393 1.507 1 93.44 45 LYS B N 1
ATOM 1289 C CA . LYS B 1 45 ? -14.609 -2.916 0.628 1 93.44 45 LYS B CA 1
ATOM 1290 C C . LYS B 1 45 ? -14.727 -1.396 0.69 1 93.44 45 LYS B C 1
ATOM 1292 O O . LYS B 1 45 ? -14.953 -0.83 1.762 1 93.44 45 LYS B O 1
ATOM 1297 N N . ARG B 1 46 ? -14.453 -0.81 -0.526 1 92.12 46 ARG B N 1
ATOM 1298 C CA . ARG B 1 46 ? -14.609 0.641 -0.557 1 92.12 46 ARG B CA 1
ATOM 1299 C C . ARG B 1 46 ? -16.078 1.035 -0.622 1 92.12 46 ARG B C 1
ATOM 1301 O O . ARG B 1 46 ? -16.672 1.065 -1.702 1 92.12 46 ARG B O 1
ATOM 1308 N N . PHE B 1 47 ? -16.641 1.353 0.526 1 85.81 47 PHE B N 1
ATOM 1309 C CA . PHE B 1 47 ? -18.047 1.712 0.578 1 85.81 47 PHE B CA 1
ATOM 1310 C C . PHE B 1 47 ? -18.25 2.979 1.4 1 85.81 47 PHE B C 1
ATOM 1312 O O . PHE B 1 47 ? -19.375 3.25 1.864 1 85.81 47 PHE B O 1
ATOM 1319 N N . TYR B 1 48 ? -17.172 3.73 1.615 1 86.62 48 TYR B N 1
ATOM 1320 C CA . TYR B 1 48 ? -17.234 4.984 2.361 1 86.62 48 TYR B CA 1
ATOM 1321 C C . TYR B 1 48 ? -16.422 6.07 1.672 1 86.62 48 TYR B C 1
ATOM 1323 O O . TYR B 1 48 ? -15.469 5.773 0.95 1 86.62 48 TYR B O 1
ATOM 1331 N N . THR B 1 49 ? -16.953 7.238 1.736 1 81.19 49 THR B N 1
ATOM 1332 C CA . THR B 1 49 ? -16.234 8.383 1.18 1 81.19 49 THR B CA 1
ATOM 1333 C C . THR B 1 49 ? -16.094 9.492 2.221 1 81.19 49 THR B C 1
ATOM 1335 O O . THR B 1 49 ? -16.938 9.617 3.117 1 81.19 49 THR B O 1
ATOM 1338 N N . PHE B 1 50 ? -14.977 10.242 2.059 1 76.44 50 PHE B N 1
ATOM 1339 C CA . PHE B 1 50 ? -14.766 11.383 2.936 1 76.44 50 PHE B CA 1
ATOM 1340 C C . PHE B 1 50 ? -15.297 12.664 2.299 1 76.44 50 PHE B C 1
ATOM 1342 O O . PHE B 1 50 ? -14.727 13.156 1.324 1 76.44 50 PHE B O 1
ATOM 1349 N N . ASP B 1 51 ? -16.453 13.094 2.307 1 66.12 51 ASP B N 1
ATOM 1350 C CA . ASP B 1 51 ? -17.031 14.352 1.816 1 66.12 51 ASP B CA 1
ATOM 1351 C C . ASP B 1 51 ? -16.703 15.508 2.764 1 66.12 51 ASP B C 1
ATOM 1353 O O . ASP B 1 51 ? -16.609 16.656 2.338 1 66.12 51 ASP B O 1
ATOM 1357 N N . GLY B 1 52 ? -16.391 15.25 3.955 1 59.22 52 GLY B N 1
ATOM 1358 C CA . GLY B 1 52 ? -16.219 16.297 4.949 1 59.22 52 GLY B CA 1
ATOM 1359 C C . GLY B 1 52 ? -15.062 16.031 5.895 1 59.22 52 GLY B C 1
ATOM 1360 O O . GLY B 1 52 ? -15.141 16.359 7.082 1 59.22 52 GLY B O 1
ATOM 1361 N N . VAL B 1 53 ? -14.094 15.414 5.383 1 62.47 53 VAL B N 1
ATOM 1362 C CA . VAL B 1 53 ? -12.969 14.969 6.199 1 62.47 53 VAL B CA 1
ATOM 1363 C C . VAL B 1 53 ? -12.344 16.172 6.91 1 62.47 53 VAL B C 1
ATOM 1365 O O . VAL B 1 53 ? -11.914 16.062 8.062 1 62.47 53 VAL B O 1
ATOM 1368 N N . GLU B 1 54 ? -12.367 17.344 6.258 1 64.44 54 GLU B N 1
ATOM 1369 C CA . GLU B 1 54 ? -11.758 18.531 6.832 1 64.44 54 GLU B CA 1
ATOM 1370 C C . GLU B 1 54 ? -12.406 18.891 8.172 1 64.44 54 GLU B C 1
ATOM 1372 O O . GLU B 1 54 ? -11.805 19.594 8.984 1 64.44 54 GLU B O 1
ATOM 1377 N N . ASN B 1 55 ? -13.555 18.375 8.305 1 63.34 55 ASN B N 1
ATOM 1378 C CA . ASN B 1 55 ? -14.266 18.719 9.531 1 63.34 55 ASN B CA 1
ATOM 1379 C C . ASN B 1 55 ? -14.188 17.594 10.562 1 63.34 55 ASN B C 1
ATOM 1381 O O . ASN B 1 55 ? -14.891 17.625 11.578 1 63.34 55 ASN B O 1
ATOM 1385 N N . GLY B 1 56 ? -13.383 16.719 10.266 1 65.62 56 GLY B N 1
ATOM 1386 C CA . GLY B 1 56 ? -13.227 15.609 11.195 1 65.62 56 GLY B CA 1
ATOM 1387 C C . GLY B 1 56 ? -14.406 14.656 11.203 1 65.62 56 GLY B C 1
ATOM 1388 O O . GLY B 1 56 ? -14.57 13.859 12.133 1 65.62 56 GLY B O 1
ATOM 1389 N N . GLU B 1 57 ? -15.297 14.852 10.344 1 72.38 57 GLU B N 1
ATOM 1390 C CA . GLU B 1 57 ? -16.453 13.961 10.281 1 72.38 57 GLU B CA 1
ATOM 1391 C C . GLU B 1 57 ? -16.062 12.578 9.773 1 72.38 57 GLU B C 1
ATOM 1393 O O . GLU B 1 57 ? -15.156 12.453 8.945 1 72.38 57 GLU B O 1
ATOM 1398 N N . PRO B 1 58 ? -16.672 11.625 10.375 1 77.94 58 PRO B N 1
ATOM 1399 C CA . PRO B 1 58 ? -16.422 10.273 9.875 1 77.94 58 PRO B CA 1
ATOM 1400 C C . PRO B 1 58 ? -16.875 10.086 8.43 1 77.94 58 PRO B C 1
ATOM 1402 O O . PRO B 1 58 ? -17.656 10.875 7.91 1 77.94 58 PRO B O 1
ATOM 1405 N N . PRO B 1 59 ? -16.234 9.156 7.785 1 82.56 59 PRO B N 1
ATOM 1406 C CA . PRO B 1 59 ? -16.656 8.852 6.414 1 82.56 59 PRO B CA 1
ATOM 1407 C C . PRO B 1 59 ? -18.125 8.406 6.336 1 82.56 59 PRO B C 1
ATOM 1409 O O . PRO B 1 59 ? -18.641 7.832 7.293 1 82.56 59 PRO B O 1
ATOM 1412 N N . ARG B 1 60 ? -18.766 8.836 5.246 1 83 60 ARG B N 1
ATOM 1413 C CA . ARG B 1 60 ? -20.156 8.477 5.012 1 83 60 ARG B CA 1
ATOM 1414 C C . ARG B 1 60 ? -20.25 7.281 4.07 1 83 60 ARG B C 1
ATOM 1416 O O . ARG B 1 60 ? -19.422 7.121 3.17 1 83 60 ARG B O 1
ATOM 1423 N N . GLU B 1 61 ? -21.219 6.465 4.363 1 84.69 61 GLU B N 1
ATOM 1424 C CA . GLU B 1 61 ? -21.484 5.305 3.523 1 84.69 61 GLU B CA 1
ATOM 1425 C C . GLU B 1 61 ? -21.969 5.727 2.135 1 84.69 61 GLU B C 1
ATOM 1427 O O . GLU B 1 61 ? -22.688 6.715 1.997 1 84.69 61 GLU B O 1
ATOM 1432 N N . LEU B 1 62 ? -21.547 5.062 1.154 1 82.5 62 LEU B N 1
ATOM 1433 C CA . LEU B 1 62 ? -22.078 5.266 -0.189 1 82.5 62 LEU B CA 1
ATOM 1434 C C . LEU B 1 62 ? -23.531 4.785 -0.281 1 82.5 62 LEU B C 1
ATOM 1436 O O . LEU B 1 62 ? -23.875 3.748 0.286 1 82.5 62 LEU B O 1
ATOM 1440 N N . THR B 1 63 ? -24.297 5.504 -0.81 1 79.56 63 THR B N 1
ATOM 1441 C CA . THR B 1 63 ? -25.719 5.16 -0.86 1 79.56 63 THR B CA 1
ATOM 1442 C C . THR B 1 63 ? -26.062 4.512 -2.195 1 79.56 63 THR B C 1
ATOM 1444 O O . THR B 1 63 ? -27.109 3.879 -2.326 1 79.56 63 THR B O 1
ATOM 1447 N N . LYS B 1 64 ? -25.422 4.789 -3.199 1 82.25 64 LYS B N 1
ATOM 1448 C CA . LYS B 1 64 ? -25.734 4.223 -4.512 1 82.25 64 LYS B CA 1
ATOM 1449 C C . LYS B 1 64 ? -24.469 3.623 -5.148 1 82.25 64 LYS B C 1
ATOM 1451 O O . LYS B 1 64 ? -23.391 4.188 -5.039 1 82.25 64 LYS B O 1
ATOM 1456 N N . ILE B 1 65 ? -24.594 2.402 -5.633 1 81.56 65 ILE B N 1
ATOM 1457 C CA . ILE B 1 65 ? -23.547 1.771 -6.434 1 81.56 65 ILE B CA 1
ATOM 1458 C C . ILE B 1 65 ? -23.688 2.195 -7.895 1 81.56 65 ILE B C 1
ATOM 1460 O O . ILE B 1 65 ? -24.734 1.972 -8.508 1 81.56 65 ILE B O 1
ATOM 1464 N N . VAL B 1 66 ? -22.641 3.008 -8.242 1 80.44 66 VAL B N 1
ATOM 1465 C CA . VAL B 1 66 ? -22.609 3.4 -9.648 1 80.44 66 VAL B CA 1
ATOM 1466 C C . VAL B 1 66 ? -21.547 2.607 -10.391 1 80.44 66 VAL B C 1
ATOM 1468 O O . VAL B 1 66 ? -20.359 2.709 -10.07 1 80.44 66 VAL B O 1
ATOM 1471 N N . LYS B 1 67 ? -21.859 1.635 -11.375 1 90.25 67 LYS B N 1
ATOM 1472 C CA . LYS B 1 67 ? -20.984 0.898 -12.289 1 90.25 67 LYS B CA 1
ATOM 1473 C C . LYS B 1 67 ? -20.359 -0.307 -11.594 1 90.25 67 LYS B C 1
ATOM 1475 O O . LYS B 1 67 ? -20.484 -1.438 -12.07 1 90.25 67 LYS B O 1
ATOM 1480 N N . CYS B 1 68 ? -19.688 -0.037 -10.289 1 95 68 CYS B N 1
ATOM 1481 C CA . CYS B 1 68 ? -19 -1.119 -9.602 1 95 68 CYS B CA 1
ATOM 1482 C C . CYS B 1 68 ? -18.766 -0.766 -8.133 1 95 68 CYS B C 1
ATOM 1484 O O . CYS B 1 68 ? -19.031 0.361 -7.711 1 95 68 CYS B O 1
ATOM 1486 N N . VAL B 1 69 ? -18.422 -1.736 -7.41 1 94.62 69 VAL B N 1
ATOM 1487 C CA . VAL B 1 69 ? -17.891 -1.537 -6.07 1 94.62 69 VAL B CA 1
ATOM 1488 C C . VAL B 1 69 ? -16.391 -1.826 -6.066 1 94.62 69 VAL B C 1
ATOM 1490 O O . VAL B 1 69 ? -15.945 -2.85 -6.598 1 94.62 69 VAL B O 1
ATOM 1493 N N . LYS B 1 70 ? -15.656 -0.978 -5.473 1 95.25 70 LYS B N 1
ATOM 1494 C CA . LYS B 1 70 ? -14.211 -1.135 -5.418 1 95.25 70 LYS B CA 1
ATOM 1495 C C . LYS B 1 70 ? -13.781 -1.891 -4.164 1 95.25 70 LYS B C 1
ATOM 1497 O O . LYS B 1 70 ? -14.32 -1.653 -3.078 1 95.25 70 LYS B O 1
ATOM 1502 N N . TYR B 1 71 ? -12.867 -2.848 -4.434 1 97.38 71 TYR B N 1
ATOM 1503 C CA . TYR B 1 71 ? -12.172 -3.553 -3.367 1 97.38 71 TYR B CA 1
ATOM 1504 C C . TYR B 1 71 ? -10.664 -3.359 -3.484 1 97.38 71 TYR B C 1
ATOM 1506 O O . TYR B 1 71 ? -10.133 -3.205 -4.586 1 97.38 71 TYR B O 1
ATOM 1514 N N . TYR B 1 72 ? -10.07 -3.383 -2.359 1 97.5 72 TYR B N 1
ATOM 1515 C CA . TYR B 1 72 ? -8.609 -3.32 -2.309 1 97.5 72 TYR B CA 1
ATOM 1516 C C . TYR B 1 72 ? -8.039 -4.488 -1.514 1 97.5 72 TYR B C 1
ATOM 1518 O O . TYR B 1 72 ? -8.648 -4.938 -0.536 1 97.5 72 TYR B O 1
ATOM 1526 N N . SER B 1 73 ? -6.859 -5.008 -1.972 1 97.75 73 SER B N 1
ATOM 1527 C CA . SER B 1 73 ? -6.027 -5.852 -1.12 1 97.75 73 SER B CA 1
ATOM 1528 C C . SER B 1 73 ? -4.699 -5.172 -0.798 1 97.75 73 SER B C 1
ATOM 1530 O O . SER B 1 73 ? -4.188 -4.391 -1.601 1 97.75 73 SER B O 1
ATOM 1532 N N . TYR B 1 74 ? -4.238 -5.387 0.333 1 96.88 74 TYR B N 1
ATOM 1533 C CA . TYR B 1 74 ? -2.887 -5.062 0.775 1 96.88 74 TYR B CA 1
ATOM 1534 C C . TYR B 1 74 ? -2.15 -6.312 1.241 1 96.88 74 TYR B C 1
ATOM 1536 O O . TYR B 1 74 ? -2.535 -6.934 2.234 1 96.88 74 TYR B O 1
ATOM 1544 N N . LEU B 1 75 ? -1.062 -6.699 0.471 1 96.5 75 LEU B N 1
ATOM 1545 C CA . LEU B 1 75 ? -0.204 -7.828 0.811 1 96.5 75 LEU B CA 1
ATOM 1546 C C . LEU B 1 75 ? 1.204 -7.355 1.156 1 96.5 75 LEU B C 1
ATOM 1548 O O . LEU B 1 75 ? 1.745 -6.465 0.493 1 96.5 75 LEU B O 1
ATOM 1552 N N . GLU B 1 76 ? 1.747 -7.941 2.207 1 96.94 76 GLU B N 1
ATOM 1553 C CA . GLU B 1 76 ? 3.107 -7.621 2.629 1 96.94 76 GLU B CA 1
ATOM 1554 C C . GLU B 1 76 ? 3.922 -8.891 2.873 1 96.94 76 GLU B C 1
ATOM 1556 O O . GLU B 1 76 ? 3.455 -9.812 3.539 1 96.94 76 GLU B O 1
ATOM 1561 N N . PHE B 1 77 ? 5.145 -8.898 2.293 1 96.31 77 PHE B N 1
ATOM 1562 C CA . PHE B 1 77 ? 6.051 -10.039 2.412 1 96.31 77 PHE B CA 1
ATOM 1563 C C . PHE B 1 77 ? 7.438 -9.578 2.855 1 96.31 77 PHE B C 1
ATOM 1565 O O . PHE B 1 77 ? 7.793 -8.414 2.693 1 96.31 77 PHE B O 1
ATOM 1572 N N . ASP B 1 78 ? 8.164 -10.516 3.369 1 96.5 78 ASP B N 1
ATOM 1573 C CA . ASP B 1 78 ? 9.484 -10.203 3.91 1 96.5 78 ASP B CA 1
ATOM 1574 C C . ASP B 1 78 ? 10.492 -9.945 2.793 1 96.5 78 ASP B C 1
ATOM 1576 O O . ASP B 1 78 ? 11.469 -9.211 2.982 1 96.5 78 ASP B O 1
ATOM 1580 N N . THR B 1 79 ? 10.289 -10.633 1.626 1 93.5 79 THR B N 1
ATOM 1581 C CA . THR B 1 79 ? 11.18 -10.43 0.493 1 93.5 79 THR B CA 1
ATOM 1582 C C . THR B 1 79 ? 10.391 -10.242 -0.797 1 93.5 79 THR B C 1
ATOM 1584 O O . THR B 1 79 ? 9.242 -10.68 -0.896 1 93.5 79 THR B O 1
ATOM 1587 N N . ILE B 1 80 ? 11.078 -9.617 -1.716 1 90.94 80 ILE B N 1
ATOM 1588 C CA . ILE B 1 80 ? 10.492 -9.406 -3.037 1 90.94 80 ILE B CA 1
ATOM 1589 C C . ILE B 1 80 ? 10.258 -10.758 -3.715 1 90.94 80 ILE B C 1
ATOM 1591 O O . ILE B 1 80 ? 9.273 -10.938 -4.434 1 90.94 80 ILE B O 1
ATOM 1595 N N . GLU B 1 81 ? 11.133 -11.758 -3.484 1 90.75 81 GLU B N 1
ATOM 1596 C CA . GLU B 1 81 ? 11.023 -13.094 -4.07 1 90.75 81 GLU B CA 1
ATOM 1597 C C . GLU B 1 81 ? 9.766 -13.805 -3.58 1 90.75 81 GLU B C 1
ATOM 1599 O O . GLU B 1 81 ? 9.031 -14.391 -4.375 1 90.75 81 GLU B O 1
ATOM 1604 N N . ASN B 1 82 ? 9.531 -13.664 -2.334 1 93.94 82 ASN B N 1
ATOM 1605 C CA . ASN B 1 82 ? 8.344 -14.32 -1.783 1 93.94 82 ASN B CA 1
ATOM 1606 C C . ASN B 1 82 ? 7.062 -13.648 -2.264 1 93.94 82 ASN B C 1
ATOM 1608 O O . ASN B 1 82 ? 6.055 -14.312 -2.494 1 93.94 82 ASN B O 1
ATOM 1612 N N . CYS B 1 83 ? 7.129 -12.367 -2.387 1 93 83 CYS B N 1
ATOM 1613 C CA . CYS B 1 83 ? 5.98 -11.664 -2.945 1 93 83 CYS B CA 1
ATOM 1614 C C . CYS B 1 83 ? 5.699 -12.125 -4.371 1 93 83 CYS B C 1
ATOM 1616 O O . CYS B 1 83 ? 4.547 -12.375 -4.727 1 93 83 CYS B O 1
ATOM 1618 N N . GLY B 1 84 ? 6.781 -12.242 -5.18 1 90.19 84 GLY B N 1
ATOM 1619 C CA . GLY B 1 84 ? 6.629 -12.74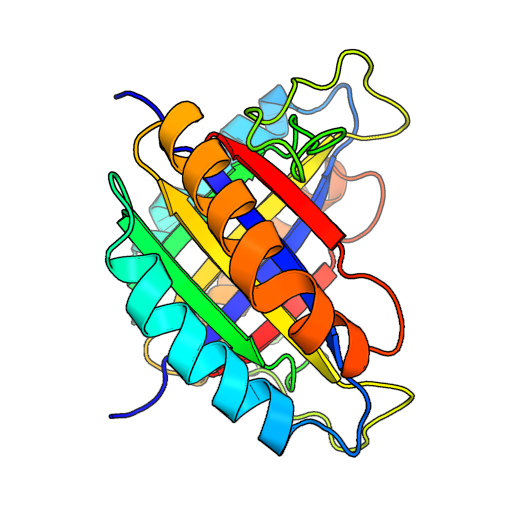2 -6.535 1 90.19 84 GLY B CA 1
ATOM 1620 C C . GLY B 1 84 ? 6.023 -14.133 -6.598 1 90.19 84 GLY B C 1
ATOM 1621 O O . GLY B 1 84 ? 5.133 -14.391 -7.41 1 90.19 84 GLY B O 1
ATOM 1622 N N . LYS B 1 85 ? 6.496 -15 -5.762 1 92 85 LYS B N 1
ATOM 1623 C CA . LYS B 1 85 ? 5.98 -16.375 -5.723 1 92 85 LYS B CA 1
ATOM 1624 C C . LYS B 1 85 ? 4.504 -16.391 -5.336 1 92 85 LYS B C 1
ATOM 1626 O O . LYS B 1 85 ? 3.717 -17.141 -5.914 1 92 85 LYS B O 1
ATOM 1631 N N . ALA B 1 86 ? 4.184 -15.594 -4.34 1 93.69 86 ALA B N 1
ATOM 1632 C CA . ALA B 1 86 ? 2.791 -15.531 -3.908 1 93.69 86 ALA B CA 1
ATOM 1633 C C . ALA B 1 86 ? 1.895 -15 -5.023 1 93.69 86 ALA B C 1
ATOM 1635 O O . ALA B 1 86 ? 0.78 -15.492 -5.219 1 93.69 86 ALA B O 1
ATOM 1636 N N . SER B 1 87 ? 2.342 -14 -5.711 1 92.06 87 SER B N 1
ATOM 1637 C CA . SER B 1 87 ? 1.579 -13.461 -6.832 1 92.06 87 SER B CA 1
ATOM 1638 C C . SER B 1 87 ? 1.411 -14.5 -7.934 1 92.06 87 SER B C 1
ATOM 1640 O O . SER B 1 87 ? 0.326 -14.633 -8.508 1 92.06 87 SER B O 1
ATOM 1642 N N . GLY B 1 88 ? 2.508 -15.172 -8.219 1 89.81 88 GLY B N 1
ATOM 1643 C CA . GLY B 1 88 ? 2.412 -16.266 -9.172 1 89.81 88 GLY B CA 1
ATOM 1644 C C . GLY B 1 88 ? 1.393 -17.312 -8.773 1 89.81 88 GLY B C 1
ATOM 1645 O O . GLY B 1 88 ? 0.621 -17.797 -9.609 1 89.81 88 GLY B O 1
ATOM 1646 N N . TRP B 1 89 ? 1.479 -17.688 -7.547 1 93.62 89 TRP B N 1
ATOM 1647 C CA . TRP B 1 89 ? 0.513 -18.641 -7.016 1 93.62 89 TRP B CA 1
ATOM 1648 C C . TRP B 1 89 ? -0.914 -18.141 -7.219 1 93.62 89 TRP B C 1
ATOM 1650 O O . TRP B 1 89 ? -1.785 -18.891 -7.652 1 93.62 89 TRP B O 1
ATOM 1660 N N . PHE B 1 90 ? -1.222 -16.922 -6.91 1 94.62 90 PHE B N 1
ATOM 1661 C CA . PHE B 1 90 ? -2.533 -16.312 -7.086 1 94.62 90 PHE B CA 1
ATOM 1662 C C . PHE B 1 90 ? -2.982 -16.406 -8.539 1 94.62 90 PHE B C 1
ATOM 1664 O O . PHE B 1 90 ? -4.121 -16.781 -8.82 1 94.62 90 PHE B O 1
ATOM 1671 N N . PHE B 1 91 ? -2.092 -16.047 -9.453 1 92.25 91 PHE B N 1
ATOM 1672 C CA . PHE B 1 91 ? -2.438 -16.062 -10.867 1 92.25 91 PHE B CA 1
ATOM 1673 C C . PHE B 1 91 ? -2.725 -17.484 -11.344 1 92.25 91 PHE B C 1
ATOM 1675 O O . PHE B 1 91 ? -3.674 -17.703 -12.094 1 92.25 91 PHE B O 1
ATOM 1682 N N . ASP B 1 92 ? -1.94 -18.469 -10.812 1 92.44 92 ASP B N 1
ATOM 1683 C CA . ASP B 1 92 ? -2.092 -19.844 -11.242 1 92.44 92 ASP B CA 1
ATOM 1684 C C . ASP B 1 92 ? -3.41 -20.438 -10.742 1 92.44 92 ASP B C 1
ATOM 1686 O O . ASP B 1 92 ? -4.031 -21.25 -11.43 1 92.44 92 ASP B O 1
ATOM 1690 N N . ASN B 1 93 ? -3.818 -19.875 -9.672 1 95.12 93 ASN B N 1
ATOM 1691 C CA . ASN B 1 93 ? -4.887 -20.625 -9.023 1 95.12 93 ASN B CA 1
ATOM 1692 C C . ASN B 1 93 ? -6.199 -19.859 -9.023 1 95.12 93 ASN B C 1
ATOM 1694 O O . ASN B 1 93 ? -7.277 -20.453 -8.992 1 95.12 93 ASN B O 1
ATOM 1698 N N . TYR B 1 94 ? -6.09 -18.5 -9.117 1 95.44 94 TYR B N 1
ATOM 1699 C CA . TYR B 1 94 ? -7.332 -17.812 -8.805 1 95.44 94 TYR B CA 1
ATOM 1700 C C . TYR B 1 94 ? -7.574 -16.656 -9.781 1 95.44 94 TYR B C 1
ATOM 1702 O O . TYR B 1 94 ? -8.68 -16.109 -9.836 1 95.44 94 TYR B O 1
ATOM 1710 N N . SER B 1 95 ? -6.598 -16.266 -10.586 1 93.81 95 SER B N 1
ATOM 1711 C CA . SER B 1 95 ? -6.734 -15.047 -11.383 1 93.81 95 SER B CA 1
ATOM 1712 C C . SER B 1 95 ? -7.922 -15.141 -12.336 1 93.81 95 SER B C 1
ATOM 1714 O O . SER B 1 95 ? -8.664 -14.172 -12.508 1 93.81 95 SER B O 1
ATOM 1716 N N . LYS B 1 96 ? -8.109 -16.281 -12.977 1 94.94 96 LYS B N 1
ATOM 1717 C CA . LYS B 1 96 ? -9.211 -16.453 -13.914 1 94.94 96 LYS B CA 1
ATOM 1718 C C . LYS B 1 96 ? -10.555 -16.297 -13.219 1 94.94 96 LYS B C 1
ATOM 1720 O O . LYS B 1 96 ? -11.445 -15.602 -13.719 1 94.94 96 LYS B O 1
ATOM 1725 N N . ASP B 1 97 ? -10.742 -16.891 -12.094 1 97.5 97 ASP B N 1
ATOM 1726 C CA . ASP B 1 97 ? -11.992 -16.828 -11.352 1 97.5 97 ASP B CA 1
ATOM 1727 C C . ASP B 1 97 ? -12.258 -15.414 -10.828 1 97.5 97 ASP B C 1
ATOM 1729 O O . ASP B 1 97 ? -13.391 -14.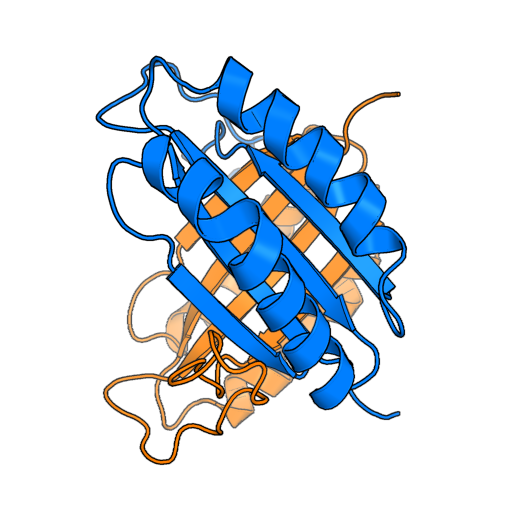938 -10.852 1 97.5 97 ASP B O 1
ATOM 1733 N N . VAL B 1 98 ? -11.25 -14.797 -10.367 1 97.81 98 VAL B N 1
ATOM 1734 C CA . VAL B 1 98 ? -11.391 -13.438 -9.867 1 97.81 98 VAL B CA 1
ATOM 1735 C C . VAL B 1 98 ? -11.766 -12.5 -11.016 1 97.81 98 VAL B C 1
ATOM 1737 O O . VAL B 1 98 ? -12.688 -11.695 -10.898 1 97.81 98 VAL B O 1
ATOM 1740 N N . MET B 1 99 ? -11.148 -12.609 -12.156 1 96.94 99 MET B N 1
ATOM 1741 C CA . MET B 1 99 ? -11.336 -11.695 -13.281 1 96.94 99 MET B CA 1
ATOM 1742 C C . MET B 1 99 ? -12.75 -11.797 -13.836 1 96.94 99 MET B C 1
ATOM 1744 O O . MET B 1 99 ? -13.312 -10.805 -14.297 1 96.94 99 MET B O 1
ATOM 1748 N N . LYS B 1 100 ? -13.43 -12.906 -13.688 1 97.94 100 LYS B N 1
ATOM 1749 C CA . LYS B 1 100 ? -14.805 -13.102 -14.141 1 97.94 100 LYS B CA 1
ATOM 1750 C C . LYS B 1 100 ? -15.773 -12.219 -13.359 1 97.94 100 LYS B C 1
ATOM 1752 O O . LYS B 1 100 ? -16.891 -11.945 -13.82 1 97.94 100 LYS B O 1
ATOM 1757 N N . LEU B 1 101 ? -15.312 -11.836 -12.281 1 98.62 101 LEU B N 1
ATOM 1758 C CA . LEU B 1 101 ? -16.219 -11.117 -11.391 1 98.62 101 LEU B CA 1
ATOM 1759 C C . LEU B 1 101 ? -16.016 -9.609 -11.5 1 98.62 101 LEU B C 1
ATOM 1761 O O . LEU B 1 101 ? -16.734 -8.828 -10.867 1 98.62 101 LEU B O 1
ATOM 1765 N N . LEU B 1 102 ? -15.125 -9.25 -12.32 1 98.38 102 LEU B N 1
ATOM 1766 C CA . LEU B 1 102 ? -14.711 -7.855 -12.398 1 98.38 102 LEU B CA 1
ATOM 1767 C C . LEU B 1 102 ? -15.227 -7.207 -13.68 1 98.38 102 LEU B C 1
ATOM 1769 O O . LEU B 1 102 ? -15.523 -7.902 -14.656 1 98.38 102 LEU B O 1
ATOM 1773 N N . ILE B 1 103 ? -15.336 -5.875 -13.641 1 98.12 103 ILE B N 1
ATOM 1774 C CA . ILE B 1 103 ? -15.766 -5.164 -14.844 1 98.12 103 ILE B CA 1
ATOM 1775 C C . ILE B 1 103 ? -14.555 -4.883 -15.727 1 98.12 103 ILE B C 1
ATOM 1777 O O . ILE B 1 103 ? -14.711 -4.504 -16.891 1 98.12 103 ILE B O 1
ATOM 1781 N N . MET B 1 104 ? -13.281 -4.969 -15.219 1 96.62 104 MET B N 1
ATOM 1782 C CA . MET B 1 104 ? -12 -4.805 -15.906 1 96.62 104 MET B CA 1
ATOM 1783 C C . MET B 1 104 ? -10.883 -5.48 -15.125 1 96.62 104 MET B C 1
ATOM 1785 O O . MET B 1 104 ? -11.039 -5.781 -13.938 1 96.62 104 MET B O 1
ATOM 1789 N N . PRO B 1 105 ? -9.844 -5.867 -15.781 1 93.69 105 PRO B N 1
ATOM 1790 C CA . PRO B 1 105 ? -8.719 -6.453 -15.039 1 93.69 105 PRO B CA 1
ATOM 1791 C C . PRO B 1 105 ? -8.289 -5.602 -13.852 1 93.69 105 PRO B C 1
ATOM 1793 O O . PRO B 1 105 ? -8.445 -4.375 -13.875 1 93.69 105 PRO B O 1
ATOM 1796 N N . PHE B 1 106 ? -7.871 -6.234 -12.82 1 94.25 106 PHE B N 1
ATOM 1797 C CA . PHE B 1 106 ? -7.445 -5.523 -11.625 1 94.25 106 PHE B CA 1
ATOM 1798 C C . PHE B 1 106 ? -6.074 -4.895 -11.82 1 94.25 106 PHE B C 1
ATOM 1800 O O . PHE B 1 106 ? -5.293 -5.348 -12.664 1 94.25 106 PHE B O 1
ATOM 1807 N N . ASP B 1 107 ? -5.871 -3.893 -11.062 1 92.25 107 ASP B N 1
ATOM 1808 C CA . ASP B 1 107 ? -4.59 -3.197 -11.047 1 92.25 107 ASP B CA 1
ATOM 1809 C C . ASP B 1 107 ? -3.703 -3.699 -9.906 1 92.25 107 ASP B C 1
ATOM 1811 O O . ASP B 1 107 ? -4.184 -3.938 -8.797 1 92.25 107 ASP B O 1
ATOM 1815 N N . ILE B 1 108 ? -2.414 -3.797 -10.258 1 92.94 108 ILE B N 1
ATOM 1816 C CA . ILE B 1 108 ? -1.446 -4.223 -9.25 1 92.94 108 ILE B CA 1
ATOM 1817 C C . ILE B 1 108 ? -0.362 -3.158 -9.094 1 92.94 108 ILE B C 1
ATOM 1819 O O . ILE B 1 108 ? 0.259 -2.748 -10.078 1 92.94 108 ILE B O 1
ATOM 1823 N N . ASN B 1 109 ? -0.16 -2.764 -7.934 1 92.69 109 ASN B N 1
ATOM 1824 C CA . ASN B 1 109 ? 0.908 -1.841 -7.562 1 92.69 109 ASN B CA 1
ATOM 1825 C C . ASN B 1 109 ? 1.8 -2.428 -6.473 1 92.69 109 ASN B C 1
ATOM 1827 O O . ASN B 1 109 ? 1.305 -2.928 -5.461 1 92.69 109 ASN B O 1
ATOM 1831 N N . SER B 1 110 ? 3.072 -2.312 -6.707 1 93.62 110 SER B N 1
ATOM 1832 C CA . SER B 1 110 ? 3.959 -2.955 -5.742 1 93.62 110 SER B CA 1
ATOM 1833 C C . SER B 1 110 ? 5.195 -2.104 -5.477 1 93.62 110 SER B C 1
ATOM 1835 O O . SER B 1 110 ? 5.59 -1.292 -6.316 1 93.62 110 SER B O 1
ATOM 1837 N N . GLY B 1 111 ? 5.754 -2.406 -4.34 1 94.31 111 GLY B N 1
ATOM 1838 C CA . GLY B 1 111 ? 6.969 -1.711 -3.953 1 94.31 111 GLY B CA 1
ATOM 1839 C C . GLY B 1 111 ? 7.379 -1.981 -2.518 1 94.31 111 GLY B C 1
ATOM 1840 O O . GLY B 1 111 ? 6.668 -2.672 -1.782 1 94.31 111 GLY B O 1
ATOM 1841 N N . TYR B 1 112 ? 8.547 -1.485 -2.178 1 93.81 112 TYR B N 1
ATOM 1842 C CA . TYR B 1 112 ? 9.055 -1.633 -0.818 1 93.81 112 TYR B CA 1
ATOM 1843 C C . TYR B 1 112 ? 8.328 -0.692 0.139 1 93.81 112 TYR B C 1
ATOM 1845 O O . TYR B 1 112 ? 7.938 0.414 -0.243 1 93.81 112 TYR B O 1
ATOM 1853 N N . SER B 1 113 ? 8.148 -1.184 1.345 1 91.06 113 SER B N 1
ATOM 1854 C CA . SER B 1 113 ? 7.617 -0.359 2.424 1 91.06 113 SER B CA 1
ATOM 1855 C C . SER B 1 113 ? 8.586 0.752 2.803 1 91.06 113 SER B C 1
ATOM 1857 O O . SER B 1 113 ? 9.805 0.591 2.676 1 91.06 113 SER B O 1
ATOM 1859 N N . LEU B 1 114 ? 7.926 1.811 3.148 1 91.31 114 LEU B N 1
ATOM 1860 C CA . LEU B 1 114 ? 8.711 2.943 3.631 1 91.31 114 LEU B CA 1
ATOM 1861 C C . LEU B 1 114 ? 8.672 3.02 5.152 1 91.31 114 LEU B C 1
ATOM 1863 O O . LEU B 1 114 ? 7.676 2.65 5.773 1 91.31 114 LEU B O 1
#

pLDDT: mean 91.19, std 10.12, range [44.25, 98.62]

Organism: NCBI:txid312168

Secondary structure (DSSP, 8-state):
----EEEEEEEEE-GGGHHHHHHHHHHHHHHHTTSTTEEEEEEEEE-EE-SSGGGTPPPEEP-S--S-EEEEEEEEESSHHHHHHHHHHHHHHTHHHHHTTBSSPPEEEEEEB-/----EEEEEEEEE-GGGHHHHHHHHHHHHHHHTTSTTEEEEEEEEE-EE-SSGGGTPPPEEP-S--S-EEEEEEEEESSHHHHHHHHHHHHHHTHHHHHTTBSSPPEEEEEEB-

Nearest PDB structures (foldseek):
  6qne-assembly1_A  TM=7.285E-01  e=8.152E-04  Acidianus ambivalens
  6qkm-assembly1_A  TM=6.926E-01  e=4.990E-04  Acidianus ambivalens
  6qjc-assembly1_A  TM=6.926E-01  e=9.379E-04  Acidianus ambivalens
  6qmv-assembly1_A  TM=7.087E-01  e=1.763E-03  Acidianus ambivalens
  6qo0-assembly1_D  TM=6.966E-01  e=1.532E-03  Acidianus ambivalens